Protein AF-0000000079495773 (afdb_homodimer)

Nearest PDB structures (foldseek):
  4ihr-assembly1_A  TM=9.251E-01  e=1.481E-13  Actinidia deliciosa
  4reh-assembly1_A  TM=9.319E-01  e=3.906E-13  Panax ginseng
  4rej-assembly1_A  TM=9.425E-01  e=8.201E-13  Panax ginseng
  5mxw-assembly1_A  TM=8.477E-01  e=7.167E-12  Lupinus luteus
  8qhh-assembly1_A  TM=7.453E-01  e=4.784E-09  Actinidia deliciosa

Secondary structure (DSSP, 8-state):
---EEEEEEEEEESS-HHHHHHHHHH-GGGHHHH-TTEEEEEEEE-S-TTSTT-EEEEEEEETTEEEEEEEEEEEEETTTTEEEEEEESHHHHHHEEEEEEEEEEEE-TTS-EEEEEEEEEEESSTTSPP-THHHHHHHHHHHHHHHHHHH-/---EEEEEEEEEESS-HHHHHHHHHH-GGGHHHH-TTEEEEEEEE-S-TTSTT-EEEEEEEETTEEEEEEEEEEEEETTTTEEEEEEESHHHHHHEEEEEEEEEEEE-TTS-EEEEEEEEEEESSTTSPP-THHHHHHHHHHHHHHHHHHH-

InterPro domains:
  IPR000916 Bet v I/Major latex protein [PF00407] (3-151)
  IPR000916 Bet v I/Major latex protein [SM01037] (2-152)
  IPR023393 START-like domain superfamily [G3DSA:3.30.530.20] (1-151)
  IPR024949 Bet v I type allergen [PR00634] (4-24)
  IPR024949 Bet v I type allergen [PR00634] (67-86)
  IPR024949 Bet v I type allergen [PR00634] (110-126)
  IPR024949 Bet v I type allergen [PR00634] (141-151)
  IPR052006 Major Latex-like [PTHR31338] (1-152)

Structure (mmCIF, N/CA/C/O backbone):
data_AF-0000000079495773-model_v1
#
loop_
_entity.id
_entity.type
_entity.pdbx_description
1 polymer 'MLP-like protein 43 isoform X3'
#
loop_
_atom_site.group_PDB
_atom_site.id
_atom_site.type_symbol
_atom_site.label_atom_id
_atom_site.label_alt_id
_atom_site.label_comp_id
_atom_site.label_asym_id
_atom_site.label_entity_id
_atom_site.label_seq_id
_atom_site.pdbx_PDB_ins_code
_atom_site.Cartn_x
_atom_site.Cartn_y
_atom_site.Cartn_z
_atom_site.occupancy
_atom_site.B_iso_or_equiv
_atom_site.auth_seq_id
_atom_site.auth_comp_id
_atom_site.auth_asym_id
_atom_site.auth_atom_id
_atom_site.pdbx_PDB_model_num
ATOM 1 N N . MET A 1 1 ? 18.141 11.562 0.368 1 67.5 1 MET A N 1
ATOM 2 C CA . MET A 1 1 ? 16.812 10.953 0.509 1 67.5 1 MET A CA 1
ATOM 3 C C . MET A 1 1 ? 16.922 9.43 0.492 1 67.5 1 MET A C 1
ATOM 5 O O . MET A 1 1 ? 17.828 8.875 -0.116 1 67.5 1 MET A O 1
ATOM 9 N N . VAL A 1 2 ? 16.172 8.773 1.412 1 81.69 2 VAL A N 1
ATOM 10 C CA . VAL A 1 2 ? 16.281 7.324 1.546 1 81.69 2 VAL A CA 1
ATOM 11 C C . VAL A 1 2 ? 15.648 6.645 0.337 1 81.69 2 VAL A C 1
ATOM 13 O O . VAL A 1 2 ? 14.617 7.098 -0.169 1 81.69 2 VAL A O 1
ATOM 16 N N . LEU A 1 3 ? 16.219 5.723 -0.198 1 91.69 3 LEU A N 1
ATOM 17 C CA . LEU A 1 3 ? 15.891 5.047 -1.447 1 91.69 3 LEU A CA 1
ATOM 18 C C . LEU A 1 3 ? 14.992 3.846 -1.191 1 91.69 3 LEU A C 1
ATOM 20 O O . LEU A 1 3 ? 14.422 3.279 -2.129 1 91.69 3 LEU A O 1
ATOM 24 N N . SER A 1 4 ? 14.773 3.545 0.001 1 94.25 4 SER A N 1
ATOM 25 C CA . SER A 1 4 ? 14.047 2.316 0.317 1 94.25 4 SER A CA 1
ATOM 26 C C . SER A 1 4 ? 12.625 2.615 0.77 1 94.25 4 SER A C 1
ATOM 28 O O . SER A 1 4 ? 12.336 3.715 1.248 1 94.25 4 SER A O 1
ATOM 30 N N . GLY A 1 5 ? 11.719 1.68 0.607 1 96.25 5 GLY A N 1
ATOM 31 C CA . GLY A 1 5 ? 10.336 1.788 1.03 1 96.25 5 GLY A CA 1
ATOM 32 C C . GLY A 1 5 ? 9.609 0.455 1.056 1 96.25 5 GLY A C 1
ATOM 33 O O . GLY A 1 5 ? 10.219 -0.59 0.81 1 96.25 5 GLY A O 1
ATOM 34 N N . LYS A 1 6 ? 8.422 0.508 1.517 1 98.25 6 LYS A N 1
ATOM 35 C CA . LYS A 1 6 ? 7.555 -0.664 1.627 1 98.25 6 LYS A CA 1
ATOM 36 C C . LYS A 1 6 ? 6.113 -0.319 1.269 1 98.25 6 LYS A C 1
ATOM 38 O O . LYS A 1 6 ? 5.594 0.715 1.693 1 98.25 6 LYS A O 1
ATOM 43 N N . LEU A 1 7 ? 5.484 -1.115 0.409 1 98.69 7 LEU A N 1
ATOM 44 C CA . LEU A 1 7 ? 4.082 -0.991 0.03 1 98.69 7 LEU A CA 1
ATOM 45 C C . LEU A 1 7 ? 3.318 -2.27 0.354 1 98.69 7 LEU A C 1
ATOM 47 O O . LEU A 1 7 ? 3.85 -3.371 0.203 1 98.69 7 LEU A O 1
ATOM 51 N N . SER A 1 8 ? 2.068 -2.129 0.74 1 98.69 8 SER A N 1
ATOM 52 C CA . SER A 1 8 ? 1.281 -3.33 1 1 98.69 8 SER A CA 1
ATOM 53 C C . SER A 1 8 ? -0.19 -3.111 0.663 1 98.69 8 SER A C 1
ATOM 55 O O . SER A 1 8 ? -0.682 -1.982 0.714 1 98.69 8 SER A O 1
ATOM 57 N N . VAL A 1 9 ? -0.82 -4.164 0.304 1 98.62 9 VAL A N 1
ATOM 58 C CA . VAL A 1 9 ? -2.262 -4.195 0.081 1 98.62 9 VAL A CA 1
ATOM 59 C C . VAL A 1 9 ? -2.863 -5.426 0.756 1 98.62 9 VAL A C 1
ATOM 61 O O . VAL A 1 9 ? -2.27 -6.508 0.731 1 98.62 9 VAL A O 1
ATOM 64 N N . GLU A 1 10 ? -3.873 -5.27 1.482 1 98.5 10 GLU A N 1
ATOM 65 C CA . GLU A 1 10 ? -4.668 -6.355 2.045 1 98.5 10 GLU A CA 1
ATOM 66 C C . GLU A 1 10 ? -6.039 -6.434 1.384 1 98.5 10 GLU A C 1
ATOM 68 O O . GLU A 1 10 ? -6.773 -5.441 1.339 1 98.5 10 GLU A O 1
ATOM 73 N N . VAL A 1 11 ? -6.34 -7.602 0.951 1 96.81 11 VAL A N 1
ATOM 74 C CA . VAL A 1 11 ? -7.598 -7.84 0.248 1 96.81 11 VAL A CA 1
ATOM 75 C C . VAL A 1 11 ? -8.414 -8.898 0.989 1 96.81 11 VAL A C 1
ATOM 77 O O . VAL A 1 11 ? -7.906 -9.977 1.289 1 96.81 11 VAL A O 1
ATOM 80 N N . THR A 1 12 ? -9.656 -8.57 1.316 1 95.56 12 THR A N 1
ATOM 81 C CA . THR A 1 12 ? -10.562 -9.562 1.876 1 95.56 12 THR A CA 1
ATOM 82 C C . THR A 1 12 ? -11.133 -10.461 0.777 1 95.56 12 THR A C 1
ATOM 84 O O . THR A 1 12 ? -11.578 -9.969 -0.26 1 95.56 12 THR A O 1
ATOM 87 N N . VAL A 1 13 ? -11.062 -11.766 1.001 1 96.31 13 VAL A N 1
ATOM 88 C CA . VAL A 1 13 ? -11.562 -12.727 0.02 1 96.31 13 VAL A CA 1
ATOM 89 C C . VAL A 1 13 ? -12.547 -13.688 0.687 1 96.31 13 VAL A C 1
ATOM 91 O O . VAL A 1 13 ? -12.555 -13.82 1.912 1 96.31 13 VAL A O 1
ATOM 94 N N . GLN A 1 14 ? -13.297 -14.359 -0.08 1 96.56 14 GLN A N 1
ATOM 95 C CA . GLN A 1 14 ? -14.328 -15.258 0.428 1 96.56 14 GLN A CA 1
ATOM 96 C C . GLN A 1 14 ? -13.805 -16.688 0.547 1 96.56 14 GLN A C 1
ATOM 98 O O . GLN A 1 14 ? -14.328 -17.484 1.328 1 96.56 14 GLN A O 1
ATOM 103 N N . THR A 1 15 ? -12.867 -17.031 -0.202 1 97.75 15 THR A N 1
ATOM 104 C CA . THR A 1 15 ? -12.25 -18.359 -0.144 1 97.75 15 THR A CA 1
ATOM 105 C C . THR A 1 15 ? -11.547 -18.562 1.194 1 97.75 15 THR A C 1
ATOM 107 O O . THR A 1 15 ? -10.852 -17.672 1.682 1 97.75 15 THR A O 1
ATOM 110 N N . PRO A 1 16 ? -11.75 -19.75 1.828 1 98.12 16 PRO A N 1
ATOM 111 C CA . PRO A 1 16 ? -11.031 -20.016 3.078 1 98.12 16 PRO A CA 1
ATOM 112 C C . PRO A 1 16 ? -9.516 -19.906 2.924 1 98.12 16 PRO A C 1
ATOM 114 O O . PRO A 1 16 ? -8.977 -20.25 1.874 1 98.12 16 PRO A O 1
ATOM 117 N N . ALA A 1 17 ? -8.852 -19.516 3.969 1 98.38 17 ALA A N 1
ATOM 118 C CA . ALA A 1 17 ? -7.434 -19.172 3.951 1 98.38 17 ALA A CA 1
ATOM 119 C C . ALA A 1 17 ? -6.594 -20.344 3.436 1 98.38 17 ALA A C 1
ATOM 121 O O . ALA A 1 17 ? -5.723 -20.156 2.584 1 98.38 17 ALA A O 1
ATOM 122 N N . ALA A 1 18 ? -6.855 -21.516 3.93 1 98 18 ALA A N 1
ATOM 123 C CA . ALA A 1 18 ? -6.055 -22.672 3.545 1 98 18 ALA A CA 1
ATOM 124 C C . ALA A 1 18 ? -6.164 -22.938 2.047 1 98 18 ALA A C 1
ATOM 126 O O . ALA A 1 18 ? -5.16 -23.203 1.382 1 98 18 ALA A O 1
ATOM 127 N N . LYS A 1 19 ? -7.355 -22.906 1.558 1 98 19 LYS A N 1
ATOM 128 C CA . LYS A 1 19 ? -7.598 -23.141 0.136 1 98 19 LYS A CA 1
ATOM 129 C C . LYS A 1 19 ? -6.949 -22.047 -0.714 1 98 19 LYS A C 1
ATOM 131 O O . LYS A 1 19 ? -6.332 -22.344 -1.742 1 98 19 LYS A O 1
ATOM 136 N N . TYR A 1 20 ? -7.09 -20.781 -0.347 1 98.5 20 TYR A N 1
ATOM 137 C CA . TYR A 1 20 ? -6.508 -19.656 -1.065 1 98.5 20 TYR A CA 1
ATOM 138 C C . TYR A 1 20 ? -4.988 -19.766 -1.114 1 98.5 20 TYR A C 1
ATOM 140 O O . TYR A 1 20 ? -4.379 -19.562 -2.166 1 98.5 20 TYR A O 1
ATOM 148 N N . PHE A 1 21 ? -4.398 -20.109 0.027 1 98.69 21 PHE A N 1
ATOM 149 C CA . PHE A 1 21 ? -2.947 -20.25 0.12 1 98.69 21 PHE A CA 1
ATOM 150 C C . PHE A 1 21 ? -2.453 -21.406 -0.721 1 98.69 21 PHE A C 1
ATOM 152 O O . PHE A 1 21 ? -1.397 -21.328 -1.352 1 98.69 21 PHE A O 1
ATOM 159 N N . ASN A 1 22 ? -3.203 -22.438 -0.765 1 98 22 ASN A N 1
ATOM 160 C CA . ASN A 1 22 ? -2.791 -23.688 -1.381 1 98 22 ASN A CA 1
ATOM 161 C C . ASN A 1 22 ? -2.512 -23.516 -2.871 1 98 22 ASN A C 1
ATOM 163 O O . ASN A 1 22 ? -1.607 -24.156 -3.416 1 98 22 ASN A O 1
ATOM 167 N N . ILE A 1 23 ? -3.203 -22.719 -3.547 1 97.81 23 ILE A N 1
ATOM 168 C CA . ILE A 1 23 ? -2.994 -22.562 -4.984 1 97.81 23 ILE A CA 1
ATOM 169 C C . ILE A 1 23 ? -1.6 -22 -5.246 1 97.81 23 ILE A C 1
ATOM 171 O O . ILE A 1 23 ? -0.967 -22.344 -6.25 1 97.81 23 ILE A O 1
ATOM 175 N N . PHE A 1 24 ? -1.059 -21.219 -4.383 1 97.56 24 PHE A N 1
ATOM 176 C CA . PHE A 1 24 ? 0.24 -20.578 -4.57 1 97.56 24 PHE A CA 1
ATOM 177 C C . PHE A 1 24 ? 1.37 -21.578 -4.328 1 97.56 24 PHE A C 1
ATOM 179 O O . PHE A 1 24 ? 2.467 -21.422 -4.871 1 97.56 24 PHE A O 1
ATOM 186 N N . ILE A 1 25 ? 1.09 -22.562 -3.605 1 96.75 25 ILE A N 1
ATOM 187 C CA . ILE A 1 25 ? 2.182 -23.469 -3.281 1 96.75 25 ILE A CA 1
ATOM 188 C C . ILE A 1 25 ? 2.053 -24.75 -4.109 1 96.75 25 ILE A C 1
ATOM 190 O O . ILE A 1 25 ? 2.955 -25.594 -4.113 1 96.75 25 ILE A O 1
ATOM 194 N N . THR A 1 26 ? 0.969 -24.938 -4.812 1 96.56 26 THR A N 1
ATOM 195 C CA . THR A 1 26 ? 0.797 -26.188 -5.543 1 96.56 26 THR A CA 1
ATOM 196 C C . THR A 1 26 ? 0.501 -25.922 -7.016 1 96.56 26 THR A C 1
ATOM 198 O O . THR A 1 26 ? 0.788 -26.766 -7.871 1 96.56 26 THR A O 1
ATOM 201 N N . GLN A 1 27 ? -0.131 -24.812 -7.312 1 96.62 27 GLN A N 1
ATOM 202 C CA . GLN A 1 27 ? -0.585 -24.531 -8.672 1 96.62 27 GLN A CA 1
ATOM 203 C C . GLN A 1 27 ? -0.251 -23.109 -9.094 1 96.62 27 GLN A C 1
ATOM 205 O O . GLN A 1 27 ? -1.033 -22.469 -9.789 1 96.62 27 GLN A O 1
ATOM 210 N N . PHE A 1 28 ? 0.855 -22.594 -8.633 1 96.12 28 PHE A N 1
ATOM 211 C CA . PHE A 1 28 ? 1.259 -21.219 -8.914 1 96.12 28 PHE A CA 1
ATOM 212 C C . PHE A 1 28 ? 1.342 -20.969 -10.414 1 96.12 28 PHE A C 1
ATOM 214 O O . PHE A 1 28 ? 1.037 -19.875 -10.883 1 96.12 28 PHE A O 1
ATOM 221 N N . HIS A 1 29 ? 1.648 -22 -11.234 1 95.5 29 HIS A N 1
ATOM 222 C CA . HIS A 1 29 ? 1.792 -21.906 -12.688 1 95.5 29 HIS A CA 1
ATOM 223 C C . HIS A 1 29 ? 0.453 -21.625 -13.359 1 95.5 29 HIS A C 1
ATOM 225 O O . HIS A 1 29 ? 0.411 -21.172 -14.5 1 95.5 29 HIS A O 1
ATOM 231 N N . LYS A 1 30 ? -0.627 -21.844 -12.688 1 96.56 30 LYS A N 1
ATOM 232 C CA . LYS A 1 30 ? -1.955 -21.625 -13.258 1 96.56 30 LYS A CA 1
ATOM 233 C C . LYS A 1 30 ? -2.348 -20.156 -13.211 1 96.56 30 LYS A C 1
ATOM 235 O O . LYS A 1 30 ? -3.312 -19.75 -13.859 1 96.56 30 LYS A O 1
ATOM 240 N N . LEU A 1 31 ? -1.6 -19.328 -12.484 1 97.56 31 LEU A N 1
ATOM 241 C CA . LEU A 1 31 ? -1.995 -17.938 -12.273 1 97.56 31 LEU A CA 1
ATOM 242 C C . LEU A 1 31 ? -2.021 -17.172 -13.594 1 97.56 31 LEU A C 1
ATOM 244 O O . LEU A 1 31 ? -2.816 -16.25 -13.766 1 97.56 31 LEU A O 1
ATOM 248 N N . GLN A 1 32 ? -1.178 -17.562 -14.555 1 97.5 32 GLN A N 1
ATOM 249 C CA . GLN A 1 32 ? -1.15 -16.891 -15.852 1 97.5 32 GLN A CA 1
ATOM 250 C C . GLN A 1 32 ? -2.457 -17.109 -16.609 1 97.5 32 GLN A C 1
ATOM 252 O O . GLN A 1 32 ? -2.809 -16.312 -17.484 1 97.5 32 GLN A O 1
ATOM 257 N N . ASN A 1 33 ? -3.262 -18.188 -16.234 1 97.69 33 ASN A N 1
ATOM 258 C CA . ASN A 1 33 ? -4.555 -18.453 -16.859 1 97.69 33 ASN A CA 1
ATOM 259 C C . ASN A 1 33 ? -5.703 -17.891 -16.031 1 97.69 33 ASN A C 1
ATOM 261 O O . ASN A 1 33 ? -6.836 -17.797 -16.516 1 97.69 33 ASN A O 1
ATOM 265 N N . ILE A 1 34 ? -5.418 -17.562 -14.844 1 98.12 34 ILE A N 1
ATOM 266 C CA . ILE A 1 34 ? -6.438 -17.109 -13.906 1 98.12 34 ILE A CA 1
ATOM 267 C C . ILE A 1 34 ? -6.465 -15.578 -13.883 1 98.12 34 ILE A C 1
ATOM 269 O O . ILE A 1 34 ? -7.539 -14.977 -13.891 1 98.12 34 ILE A O 1
ATOM 273 N N . CYS A 1 35 ? -5.277 -14.953 -13.883 1 98.06 35 CYS A N 1
ATOM 274 C CA . CYS A 1 35 ? -5.152 -13.508 -13.75 1 98.06 35 CYS A CA 1
ATOM 275 C C . CYS A 1 35 ? -4.949 -12.852 -15.109 1 98.06 35 CYS A C 1
ATOM 277 O O . CYS A 1 35 ? -3.986 -13.156 -15.812 1 98.06 35 CYS A O 1
ATOM 279 N N . GLU A 1 36 ? -5.734 -11.922 -15.352 1 97.19 36 GLU A N 1
ATOM 280 C CA . GLU A 1 36 ? -5.719 -11.258 -16.656 1 97.19 36 GLU A CA 1
ATOM 281 C C . GLU A 1 36 ? -4.422 -10.484 -16.859 1 97.19 36 GLU A C 1
ATOM 283 O O . GLU A 1 36 ? -3.955 -10.336 -18 1 97.19 36 GLU A O 1
ATOM 288 N N . ARG A 1 37 ? -3.783 -9.992 -15.867 1 97.75 37 ARG A N 1
ATOM 289 C CA . ARG A 1 37 ? -2.623 -9.109 -15.961 1 97.75 37 ARG A CA 1
ATOM 290 C C . ARG A 1 37 ? -1.328 -9.906 -16.016 1 97.75 37 ARG A C 1
ATOM 292 O O . ARG A 1 37 ? -0.24 -9.336 -16.109 1 97.75 37 ARG A O 1
ATOM 299 N N . ILE A 1 38 ? -1.46 -11.211 -15.938 1 98.56 38 ILE A N 1
ATOM 300 C CA . ILE A 1 38 ? -0.311 -12.078 -16.172 1 98.56 38 ILE A CA 1
ATOM 301 C C . ILE A 1 38 ? -0.345 -12.609 -17.594 1 98.56 38 ILE A C 1
ATOM 303 O O . ILE A 1 38 ? -1.206 -13.422 -17.953 1 98.56 38 ILE A O 1
ATOM 307 N N . LEU A 1 39 ? 0.616 -12.172 -18.375 1 98.31 39 LEU A N 1
ATOM 308 C CA . LEU A 1 39 ? 0.639 -12.531 -19.781 1 98.31 39 LEU A CA 1
ATOM 309 C C . LEU A 1 39 ? 1.311 -13.883 -19.984 1 98.31 39 LEU A C 1
ATOM 311 O O . LEU A 1 39 ? 0.876 -14.68 -20.828 1 98.31 39 LEU A O 1
ATOM 315 N N . GLU A 1 40 ? 2.387 -14.023 -19.234 1 97.88 40 GLU A N 1
ATOM 316 C CA . GLU A 1 40 ? 3.162 -15.242 -19.422 1 97.88 40 GLU A CA 1
ATOM 317 C C . GLU A 1 40 ? 3.957 -15.594 -18.156 1 97.88 40 GLU A C 1
ATOM 319 O O . GLU A 1 40 ? 4.523 -14.711 -17.516 1 97.88 40 GLU A O 1
ATOM 324 N N . GLY A 1 41 ? 3.982 -16.859 -17.859 1 97.5 41 GLY A N 1
ATOM 325 C CA . GLY A 1 41 ? 4.855 -17.438 -16.844 1 97.5 41 GLY A CA 1
ATOM 326 C C . GLY A 1 41 ? 5.48 -18.75 -17.281 1 97.5 41 GLY A C 1
ATOM 327 O O . GLY A 1 41 ? 4.785 -19.656 -17.75 1 97.5 41 GLY A O 1
ATOM 328 N N . ASN A 1 42 ? 6.82 -18.797 -17.141 1 97.12 42 ASN A N 1
ATOM 329 C CA . ASN A 1 42 ? 7.508 -20.031 -17.516 1 97.12 42 ASN A CA 1
ATOM 330 C C . ASN A 1 42 ? 8.711 -20.297 -16.609 1 97.12 42 ASN A C 1
ATOM 332 O O . ASN A 1 42 ? 9.305 -19.375 -16.078 1 97.12 42 ASN A O 1
ATOM 336 N N . MET A 1 43 ? 9.07 -21.594 -16.562 1 96.94 43 MET A N 1
ATOM 337 C CA . MET A 1 43 ? 10.258 -21.984 -15.812 1 96.94 43 MET A CA 1
ATOM 338 C C . MET A 1 43 ? 11.523 -21.516 -16.531 1 96.94 43 MET A C 1
ATOM 340 O O . MET A 1 43 ? 11.68 -21.75 -17.734 1 96.94 43 MET A O 1
ATOM 344 N N . HIS A 1 44 ? 12.32 -20.812 -15.836 1 97.06 44 HIS A N 1
ATOM 345 C CA . HIS A 1 44 ? 13.633 -20.422 -16.359 1 97.06 44 HIS A CA 1
ATOM 346 C C . HIS A 1 44 ? 14.703 -21.422 -15.93 1 97.06 44 HIS A C 1
ATOM 348 O O . HIS A 1 44 ? 15.516 -21.859 -16.75 1 97.06 44 HIS A O 1
ATOM 354 N N . GLU A 1 45 ? 14.719 -21.766 -14.672 1 96.56 45 GLU A N 1
ATOM 355 C CA . GLU A 1 45 ? 15.625 -22.75 -14.094 1 96.56 45 GLU A CA 1
ATOM 356 C C . GLU A 1 45 ? 14.898 -23.656 -13.086 1 96.56 45 GLU A C 1
ATOM 358 O O . GLU A 1 45 ? 14.117 -23.156 -12.266 1 96.56 45 GLU A O 1
ATOM 363 N N . GLY A 1 46 ? 15.188 -24.938 -13.156 1 93.81 46 GLY A N 1
ATOM 364 C CA . GLY A 1 46 ? 14.523 -25.891 -12.273 1 93.81 46 GLY A CA 1
ATOM 365 C C . GLY A 1 46 ? 13.344 -26.578 -12.914 1 93.81 46 GLY A C 1
ATOM 366 O O . GLY A 1 46 ? 13.016 -26.312 -14.07 1 93.81 46 GLY A O 1
ATOM 367 N N . ASP A 1 47 ? 12.766 -27.562 -12.133 1 90.25 47 ASP A N 1
ATOM 368 C CA . ASP A 1 47 ? 11.703 -28.375 -12.727 1 90.25 47 ASP A CA 1
ATOM 369 C C . ASP A 1 47 ? 10.438 -28.328 -11.867 1 90.25 47 ASP A C 1
ATOM 371 O O . ASP A 1 47 ? 9.445 -28.984 -12.188 1 90.25 47 ASP A O 1
ATOM 375 N N . ASN A 1 48 ? 10.609 -27.578 -10.805 1 94.06 48 ASN A N 1
ATOM 376 C CA . ASN A 1 48 ? 9.477 -27.484 -9.891 1 94.06 48 ASN A CA 1
ATOM 377 C C . ASN A 1 48 ? 9.172 -26.031 -9.516 1 94.06 48 ASN A C 1
ATOM 379 O O . ASN A 1 48 ? 10.031 -25.344 -8.977 1 94.06 48 ASN A O 1
ATOM 383 N N . TRP A 1 49 ? 7.914 -25.609 -9.695 1 94.38 49 TRP A N 1
ATOM 384 C CA . TRP A 1 49 ? 7.496 -24.234 -9.516 1 94.38 49 TRP A CA 1
ATOM 385 C C . TRP A 1 49 ? 7.492 -23.844 -8.039 1 94.38 49 TRP A C 1
ATOM 387 O O . TRP A 1 49 ? 7.488 -22.656 -7.699 1 94.38 49 TRP A O 1
ATOM 397 N N . HIS A 1 50 ? 7.426 -24.812 -7.164 1 94.94 50 HIS A N 1
ATOM 398 C CA . HIS A 1 50 ? 6.992 -24.5 -5.805 1 94.94 50 HIS A CA 1
ATOM 399 C C . HIS A 1 50 ? 8.102 -24.781 -4.797 1 94.94 50 HIS A C 1
ATOM 401 O O . HIS A 1 50 ? 7.828 -25.047 -3.621 1 94.94 50 HIS A O 1
ATOM 407 N N . VAL A 1 51 ? 9.312 -24.781 -5.32 1 91.56 51 VAL A N 1
ATOM 408 C CA . VAL A 1 51 ? 10.453 -25.016 -4.445 1 91.56 51 VAL A CA 1
ATOM 409 C C . VAL A 1 51 ? 11.438 -23.859 -4.547 1 91.56 51 VAL A C 1
ATOM 411 O O . VAL A 1 51 ? 11.469 -23.141 -5.559 1 91.56 51 VAL A O 1
ATOM 414 N N . PRO A 1 52 ? 12.195 -23.828 -3.373 1 89.56 52 PRO A N 1
ATOM 415 C CA . PRO A 1 52 ? 13.273 -22.844 -3.457 1 89.56 52 PRO A CA 1
ATOM 416 C C . PRO A 1 52 ? 14.305 -23.172 -4.535 1 89.56 52 PRO A C 1
ATOM 418 O O . PRO A 1 52 ? 14.422 -24.344 -4.941 1 89.56 52 PRO A O 1
ATOM 421 N N . HIS A 1 53 ? 14.992 -22.266 -5.219 1 86.19 53 HIS A N 1
ATOM 422 C CA . HIS A 1 53 ? 16.094 -22.375 -6.164 1 86.19 53 HIS A CA 1
ATOM 423 C C . HIS A 1 53 ? 15.609 -22.266 -7.602 1 86.19 53 HIS A C 1
ATOM 425 O O . HIS A 1 53 ? 16.391 -21.984 -8.516 1 86.19 53 HIS A O 1
ATOM 431 N N . SER A 1 54 ? 14.234 -22.812 -7.762 1 94.81 54 SER A N 1
ATOM 432 C CA . SER A 1 54 ? 13.703 -22.641 -9.109 1 94.81 54 SER A CA 1
ATOM 433 C C . SER A 1 54 ? 13.492 -21.172 -9.43 1 94.81 54 SER A C 1
ATOM 435 O O . SER A 1 54 ? 13.094 -20.391 -8.562 1 94.81 54 SER A O 1
ATOM 437 N N . VAL A 1 55 ? 13.766 -20.844 -10.664 1 98.06 55 VAL A N 1
ATOM 438 C CA . VAL A 1 55 ? 13.594 -19.469 -11.148 1 98.06 55 VAL A CA 1
ATOM 439 C C . VAL A 1 55 ? 12.523 -19.453 -12.234 1 98.06 55 VAL A C 1
ATOM 441 O O . VAL A 1 55 ? 12.555 -20.25 -13.164 1 98.06 55 VAL A O 1
ATOM 444 N N . LYS A 1 56 ? 11.578 -18.578 -12.117 1 98.44 56 LYS A N 1
ATOM 445 C CA . LYS A 1 56 ? 10.523 -18.406 -13.117 1 98.44 56 LYS A CA 1
ATOM 446 C C . LYS A 1 56 ? 10.656 -17.062 -13.828 1 98.44 56 LYS A C 1
ATOM 448 O O . LYS A 1 56 ? 11.039 -16.062 -13.211 1 98.44 56 LYS A O 1
ATOM 453 N N . ASN A 1 57 ? 10.32 -17.062 -15.148 1 98.44 57 ASN A N 1
ATOM 454 C CA . ASN A 1 57 ? 10.148 -15.844 -15.922 1 98.44 57 ASN A CA 1
ATOM 455 C C . ASN A 1 57 ? 8.688 -15.422 -15.984 1 98.44 57 ASN A C 1
ATOM 457 O O . ASN A 1 57 ? 7.801 -16.25 -16.219 1 98.44 57 ASN A O 1
ATOM 461 N N . TRP A 1 58 ? 8.469 -14.141 -15.773 1 98.5 58 TRP A N 1
ATOM 462 C CA . TRP A 1 58 ? 7.105 -13.617 -15.836 1 98.5 58 TRP A CA 1
ATOM 463 C C . TRP A 1 58 ? 7.031 -12.422 -16.781 1 98.5 58 TRP A C 1
ATOM 465 O O . TRP A 1 58 ? 7.957 -11.609 -16.828 1 98.5 58 TRP A O 1
ATOM 475 N N . THR A 1 59 ? 5.992 -12.312 -17.531 1 98.75 59 THR A N 1
ATOM 476 C CA . THR A 1 59 ? 5.559 -11.094 -18.203 1 98.75 59 THR A CA 1
ATOM 477 C C . THR A 1 59 ? 4.223 -10.617 -17.641 1 98.75 59 THR A C 1
ATOM 479 O O . THR A 1 59 ? 3.219 -11.328 -17.719 1 98.75 59 THR A O 1
ATOM 482 N N . LEU A 1 60 ? 4.211 -9.477 -17.062 1 98.56 60 LEU A N 1
ATOM 483 C CA . LEU A 1 60 ? 3.059 -8.93 -16.359 1 98.56 60 LEU A CA 1
ATOM 484 C C . LEU A 1 60 ? 2.629 -7.598 -16.953 1 98.56 60 LEU A C 1
ATOM 486 O O . LEU A 1 60 ? 3.436 -6.902 -17.578 1 98.56 60 LEU A O 1
ATOM 490 N N . ILE A 1 61 ? 1.399 -7.215 -16.797 1 98.5 61 ILE A N 1
ATOM 491 C CA . ILE A 1 61 ? 0.941 -5.855 -17.078 1 98.5 61 ILE A CA 1
ATOM 492 C C . ILE A 1 61 ? 0.883 -5.059 -15.773 1 98.5 61 ILE A C 1
ATOM 494 O O . ILE A 1 61 ? 0.084 -5.363 -14.891 1 98.5 61 ILE A O 1
ATOM 498 N N . VAL A 1 62 ? 1.701 -4.066 -15.641 1 97.06 62 VAL A N 1
ATOM 499 C CA . VAL A 1 62 ? 1.727 -3.141 -14.516 1 97.06 62 VAL A CA 1
ATOM 500 C C . VAL A 1 62 ? 1.634 -1.704 -15.023 1 97.06 62 VAL A C 1
ATOM 502 O O . VAL A 1 62 ? 2.363 -1.313 -15.938 1 97.06 62 VAL A O 1
ATOM 505 N N . ASP A 1 63 ? 0.745 -0.947 -14.484 1 93.75 63 ASP A N 1
ATOM 506 C CA . ASP A 1 63 ? 0.495 0.413 -14.953 1 93.75 63 ASP A CA 1
ATOM 507 C C . ASP A 1 63 ? 0.194 0.434 -16.453 1 93.75 63 ASP A C 1
ATOM 509 O O . ASP A 1 63 ? 0.691 1.297 -17.172 1 93.75 63 ASP A O 1
ATOM 513 N N . GLY A 1 64 ? -0.448 -0.573 -16.859 1 95 64 GLY A N 1
ATOM 514 C CA . GLY A 1 64 ? -0.934 -0.631 -18.234 1 95 64 GLY A CA 1
ATOM 515 C C . GLY A 1 64 ? 0.14 -1.022 -19.234 1 95 64 GLY A C 1
ATOM 516 O O . GLY A 1 64 ? -0.102 -1.032 -20.438 1 95 64 GLY A O 1
ATOM 517 N N . LYS A 1 65 ? 1.316 -1.414 -18.797 1 96.75 65 LYS A N 1
ATOM 518 C CA . LYS A 1 65 ? 2.416 -1.767 -19.688 1 96.75 65 LYS A CA 1
ATOM 519 C C . LYS A 1 65 ? 2.986 -3.139 -19.344 1 96.75 65 LYS A C 1
ATOM 521 O O . LYS A 1 65 ? 3.072 -3.504 -18.172 1 96.75 65 LYS A O 1
ATOM 526 N N . PRO A 1 66 ? 3.439 -3.861 -20.344 1 98.25 66 PRO A N 1
ATOM 527 C CA . PRO A 1 66 ? 4.113 -5.133 -20.078 1 98.25 66 PRO A CA 1
ATOM 528 C C . PRO A 1 66 ? 5.48 -4.949 -19.422 1 98.25 66 PRO A C 1
ATOM 530 O O . PRO A 1 66 ? 6.246 -4.07 -19.828 1 98.25 66 PRO A O 1
ATOM 533 N N . ILE A 1 67 ? 5.777 -5.719 -18.438 1 98.31 67 ILE A N 1
ATOM 534 C CA . ILE A 1 67 ? 7.109 -5.766 -17.844 1 98.31 67 ILE A CA 1
ATOM 535 C C . ILE A 1 67 ? 7.574 -7.215 -17.719 1 98.31 67 ILE A C 1
ATOM 537 O O . ILE A 1 67 ? 6.754 -8.133 -17.641 1 98.31 67 ILE A O 1
ATOM 541 N N . LYS A 1 68 ? 8.828 -7.391 -17.75 1 98.5 68 LYS A N 1
ATOM 542 C CA . LYS A 1 68 ? 9.43 -8.711 -17.594 1 98.5 68 LYS A CA 1
ATOM 543 C C . LYS A 1 68 ? 10.305 -8.781 -16.344 1 98.5 68 LYS A C 1
ATOM 545 O O . LYS A 1 68 ? 11.016 -7.832 -16.031 1 98.5 68 LYS A O 1
ATOM 550 N N . LEU A 1 69 ? 10.234 -9.977 -15.695 1 98.56 69 LEU A N 1
ATOM 551 C CA . LEU A 1 69 ? 11.039 -10.164 -14.492 1 98.56 69 LEU A CA 1
ATOM 552 C C . LEU A 1 69 ? 11.266 -11.648 -14.219 1 98.56 69 LEU A C 1
ATOM 554 O O . LEU A 1 69 ? 10.617 -12.5 -14.828 1 98.56 69 LEU A O 1
ATOM 558 N N . LYS A 1 70 ? 12.25 -11.891 -13.359 1 98.38 70 LYS A N 1
ATOM 559 C CA . LYS A 1 70 ? 12.469 -13.227 -12.812 1 98.38 70 LYS A CA 1
ATOM 560 C C . LYS A 1 70 ? 12.094 -13.281 -11.336 1 98.38 70 LYS A C 1
ATOM 562 O O . LYS A 1 70 ? 12.227 -12.281 -10.617 1 98.38 70 LYS A O 1
ATOM 567 N N . GLU A 1 71 ? 11.617 -14.43 -10.984 1 98.06 71 GLU A N 1
ATOM 568 C CA . GLU A 1 71 ? 11.172 -14.625 -9.609 1 98.06 71 GLU A CA 1
ATOM 569 C C . GLU A 1 71 ? 11.695 -15.945 -9.047 1 98.06 71 GLU A C 1
ATOM 571 O O . GLU A 1 71 ? 11.719 -16.953 -9.742 1 98.06 71 GLU A O 1
ATOM 576 N N . LYS A 1 72 ? 12.18 -15.906 -7.832 1 97.56 72 LYS A N 1
ATOM 577 C CA . LYS A 1 72 ? 12.523 -17.141 -7.121 1 97.56 72 LYS A CA 1
ATOM 578 C C . LYS A 1 72 ? 11.969 -17.125 -5.699 1 97.56 72 LYS A C 1
ATOM 580 O O . LYS A 1 72 ? 11.883 -16.062 -5.074 1 97.56 72 LYS A O 1
ATOM 585 N N . ILE A 1 73 ? 11.711 -18.297 -5.141 1 97.69 73 ILE A N 1
ATOM 586 C CA . ILE A 1 73 ? 11.219 -18.438 -3.773 1 97.69 73 ILE A CA 1
ATOM 587 C C . ILE A 1 73 ? 12.391 -18.391 -2.795 1 97.69 73 ILE A C 1
ATOM 589 O O . ILE A 1 73 ? 13.383 -19.109 -2.971 1 97.69 73 ILE A O 1
ATOM 593 N N . GLU A 1 74 ? 12.25 -17.609 -1.817 1 97.06 74 GLU A N 1
ATOM 594 C CA . GLU A 1 74 ? 13.258 -17.547 -0.759 1 97.06 74 GLU A CA 1
ATOM 595 C C . GLU A 1 74 ? 12.828 -18.375 0.452 1 97.06 74 GLU A C 1
ATOM 597 O O . GLU A 1 74 ? 13.656 -19.016 1.103 1 97.06 74 GLU A O 1
ATOM 602 N N . ALA A 1 75 ? 11.586 -18.328 0.804 1 96.5 75 ALA A N 1
ATOM 603 C CA . ALA A 1 75 ? 11.102 -19.062 1.977 1 96.5 75 ALA A CA 1
ATOM 604 C C . ALA A 1 75 ? 9.617 -19.359 1.861 1 96.5 75 ALA A C 1
ATOM 606 O O . ALA A 1 75 ? 8.852 -18.562 1.325 1 96.5 75 ALA A O 1
ATOM 607 N N . ILE A 1 76 ? 9.242 -20.516 2.363 1 96.25 76 ILE A N 1
ATOM 608 C CA . ILE A 1 76 ? 7.84 -20.906 2.512 1 96.25 76 ILE A CA 1
ATOM 609 C C . ILE A 1 76 ? 7.562 -21.281 3.967 1 96.25 76 ILE A C 1
ATOM 611 O O . ILE A 1 76 ? 8.289 -22.094 4.555 1 96.25 76 ILE A O 1
ATOM 615 N N . ASP A 1 77 ? 6.617 -20.688 4.547 1 97.56 77 ASP A N 1
ATOM 616 C CA . ASP A 1 77 ? 6.133 -21.031 5.883 1 97.56 77 ASP A CA 1
ATOM 617 C C . ASP A 1 77 ? 4.688 -21.516 5.836 1 97.56 77 ASP A C 1
ATOM 619 O O . ASP A 1 77 ? 3.75 -20.719 5.914 1 97.56 77 ASP A O 1
ATOM 623 N N . LYS A 1 78 ? 4.48 -22.797 5.703 1 96.19 78 LYS A N 1
ATOM 624 C CA . LYS A 1 78 ? 3.15 -23.375 5.543 1 96.19 78 LYS A CA 1
ATOM 625 C C . LYS A 1 78 ? 2.303 -23.156 6.793 1 96.19 78 LYS A C 1
ATOM 627 O O . LYS A 1 78 ? 1.094 -22.938 6.699 1 96.19 78 LYS A O 1
ATOM 632 N N . GLU A 1 79 ? 2.908 -23.219 7.914 1 96.94 79 GLU A N 1
ATOM 633 C CA . GLU A 1 79 ? 2.189 -23.031 9.172 1 96.94 79 GLU A CA 1
ATOM 634 C C . GLU A 1 79 ? 1.552 -21.656 9.258 1 96.94 79 GLU A C 1
ATOM 636 O O . GLU A 1 79 ? 0.391 -21.516 9.648 1 96.94 79 GLU A O 1
ATOM 641 N N . ASN A 1 80 ? 2.279 -20.656 8.867 1 97.69 80 ASN A N 1
ATOM 642 C CA . ASN A 1 80 ? 1.789 -19.281 8.938 1 97.69 80 ASN A CA 1
ATOM 643 C C . ASN A 1 80 ? 1.24 -18.812 7.59 1 97.69 80 ASN A C 1
ATOM 645 O O . ASN A 1 80 ? 0.915 -17.641 7.422 1 97.69 80 ASN A O 1
ATOM 649 N N . LYS A 1 81 ? 1.165 -19.688 6.602 1 98.44 81 LYS A N 1
ATOM 650 C CA . LYS A 1 81 ? 0.636 -19.438 5.262 1 98.44 81 LYS A CA 1
ATOM 651 C C . LYS A 1 81 ? 1.284 -18.219 4.629 1 98.44 81 LYS A C 1
ATOM 653 O O . LYS A 1 81 ? 0.588 -17.297 4.176 1 98.44 81 LYS A O 1
ATOM 658 N N . SER A 1 82 ? 2.578 -18.25 4.551 1 98.5 82 SER A N 1
ATOM 659 C CA . SER A 1 82 ? 3.311 -17.125 3.975 1 98.5 82 SER A CA 1
ATOM 660 C C . SER A 1 82 ? 4.406 -17.609 3.027 1 98.5 82 SER A C 1
ATOM 662 O O . SER A 1 82 ? 4.922 -18.719 3.178 1 98.5 82 SER A O 1
ATOM 664 N N . ILE A 1 83 ? 4.691 -16.828 2.037 1 98.19 83 ILE A N 1
ATOM 665 C CA . ILE A 1 83 ? 5.754 -17.078 1.069 1 98.19 83 ILE A CA 1
ATOM 666 C C . ILE A 1 83 ? 6.559 -15.805 0.844 1 98.19 83 ILE A C 1
ATOM 668 O O . ILE A 1 83 ? 5.984 -14.719 0.742 1 98.19 83 ILE A O 1
ATOM 672 N N . THR A 1 84 ? 7.855 -15.867 0.807 1 98.25 84 THR A N 1
ATOM 673 C CA . THR A 1 84 ? 8.742 -14.773 0.424 1 98.25 84 THR A CA 1
ATOM 674 C C . THR A 1 84 ? 9.367 -15.031 -0.943 1 98.25 84 THR A C 1
ATOM 676 O O . THR A 1 84 ? 9.938 -16.094 -1.176 1 98.25 84 THR A O 1
ATOM 679 N N . TYR A 1 85 ? 9.219 -14.062 -1.833 1 98.19 85 TYR A N 1
ATOM 680 C CA . TYR A 1 85 ? 9.812 -14.125 -3.162 1 98.19 85 TYR A CA 1
ATOM 681 C C . TYR A 1 85 ? 10.883 -13.047 -3.33 1 98.19 85 TYR A C 1
ATOM 683 O O . TYR A 1 85 ? 10.766 -11.953 -2.777 1 98.19 85 TYR A O 1
ATOM 691 N N . ASN A 1 86 ? 11.852 -13.422 -4.09 1 98.25 86 ASN A N 1
ATOM 692 C CA . ASN A 1 86 ? 12.812 -12.453 -4.613 1 98.25 86 ASN A CA 1
ATOM 693 C C . ASN A 1 86 ? 12.602 -12.203 -6.102 1 98.25 86 ASN A C 1
ATOM 695 O O . ASN A 1 86 ? 12.562 -13.148 -6.895 1 98.25 86 ASN A O 1
ATOM 699 N N . LEU A 1 87 ? 12.375 -10.953 -6.449 1 98.25 87 LEU A N 1
ATOM 700 C CA . LEU A 1 87 ? 12.227 -10.57 -7.848 1 98.25 87 LEU A CA 1
ATOM 701 C C . LEU A 1 87 ? 13.477 -9.836 -8.344 1 98.25 87 LEU A C 1
ATOM 703 O O . LEU A 1 87 ? 14.031 -9 -7.629 1 98.25 87 LEU A O 1
ATOM 707 N N . PHE A 1 88 ? 13.844 -10.211 -9.562 1 98.06 88 PHE A N 1
ATOM 708 C CA . PHE A 1 88 ? 15.094 -9.656 -10.07 1 98.06 88 PHE A CA 1
ATOM 709 C C . PHE A 1 88 ? 15.141 -9.727 -11.586 1 98.06 88 PHE A C 1
ATOM 711 O O . PHE A 1 88 ? 14.18 -10.156 -12.227 1 98.06 88 PHE A O 1
ATOM 718 N N . ASP A 1 89 ? 16.109 -9.148 -12.18 1 97.75 89 ASP A N 1
ATOM 719 C CA . ASP A 1 89 ? 16.375 -9.148 -13.617 1 97.75 89 ASP A CA 1
ATOM 720 C C . ASP A 1 89 ? 15.258 -8.43 -14.375 1 97.75 89 ASP A C 1
ATOM 722 O O . ASP A 1 89 ? 14.273 -7.992 -13.773 1 97.75 89 ASP A O 1
ATOM 726 N N . GLY A 1 90 ? 15.461 -8.148 -15.641 1 97.44 90 GLY A N 1
ATOM 727 C CA . GLY A 1 90 ? 14.484 -7.48 -16.5 1 97.44 90 GLY A CA 1
ATOM 728 C C . GLY A 1 90 ? 14.203 -6.051 -16.062 1 97.44 90 GLY A C 1
ATOM 729 O O . GLY A 1 90 ? 15.133 -5.281 -15.82 1 97.44 90 GLY A O 1
ATOM 730 N N . ASP A 1 91 ? 12.93 -5.758 -15.992 1 97.5 91 ASP A N 1
ATOM 731 C CA . ASP A 1 91 ? 12.516 -4.391 -15.68 1 97.5 91 ASP A CA 1
ATOM 732 C C . ASP A 1 91 ? 12.742 -4.066 -14.203 1 97.5 91 ASP A C 1
ATOM 734 O O . ASP A 1 91 ? 12.844 -2.898 -13.828 1 97.5 91 ASP A O 1
ATOM 738 N N . ILE A 1 92 ? 12.898 -5.043 -13.367 1 98.25 92 ILE A N 1
ATOM 739 C CA . ILE A 1 92 ? 13.086 -4.848 -11.938 1 98.25 92 ILE A CA 1
ATOM 740 C C . ILE A 1 92 ? 14.5 -4.328 -11.672 1 98.25 92 ILE A C 1
ATOM 742 O O . ILE A 1 92 ? 14.68 -3.307 -11 1 98.25 92 ILE A O 1
ATOM 746 N N . SER A 1 93 ? 15.453 -4.953 -12.281 1 97.88 93 SER A N 1
ATOM 747 C CA . SER A 1 93 ? 16.844 -4.621 -11.992 1 97.88 93 SER A CA 1
ATOM 748 C C . SER A 1 93 ? 17.234 -3.289 -12.625 1 97.88 93 SER A C 1
ATOM 750 O O . SER A 1 93 ? 18.266 -2.707 -12.273 1 97.88 93 SER A O 1
ATOM 752 N N . LYS A 1 94 ? 16.453 -2.807 -13.586 1 97.44 94 LYS A N 1
ATOM 753 C CA . LYS A 1 94 ? 16.703 -1.497 -14.188 1 97.44 94 LYS A CA 1
ATOM 754 C C . LYS A 1 94 ? 16.391 -0.375 -13.195 1 97.44 94 LYS A C 1
ATOM 756 O O . LYS A 1 94 ? 16.953 0.716 -13.297 1 97.44 94 LYS A O 1
ATOM 761 N N . ASN A 1 95 ? 15.578 -0.705 -12.211 1 97.56 95 ASN A N 1
ATOM 762 C CA . ASN A 1 95 ? 15.055 0.38 -11.391 1 97.56 95 ASN A CA 1
ATOM 763 C C . ASN A 1 95 ? 15.328 0.144 -9.906 1 97.56 95 ASN A C 1
ATOM 765 O O . ASN A 1 95 ? 15.391 1.092 -9.125 1 97.56 95 ASN A O 1
ATOM 769 N N . TYR A 1 96 ? 15.578 -1.12 -9.562 1 98.25 96 TYR A N 1
ATOM 770 C CA . TYR A 1 96 ? 15.648 -1.442 -8.141 1 98.25 96 TYR A CA 1
ATOM 771 C C . TYR A 1 96 ? 16.828 -2.363 -7.852 1 98.25 96 TYR A C 1
ATOM 773 O O . TYR A 1 96 ? 17.109 -3.293 -8.617 1 98.25 96 TYR A O 1
ATOM 781 N N . LYS A 1 97 ? 17.5 -2.115 -6.762 1 97.5 97 LYS A N 1
ATOM 782 C CA . LYS A 1 97 ? 18.562 -2.982 -6.277 1 97.5 97 LYS A CA 1
ATOM 783 C C . LYS A 1 97 ? 18 -4.176 -5.508 1 97.5 97 LYS A C 1
ATOM 785 O O . LYS A 1 97 ? 18.578 -5.266 -5.535 1 97.5 97 LYS A O 1
ATOM 790 N N . VAL A 1 98 ? 16.953 -3.852 -4.793 1 97.75 98 VAL A N 1
ATOM 791 C CA . VAL A 1 98 ? 16.25 -4.852 -3.996 1 97.75 98 VAL A CA 1
ATOM 792 C C . VAL A 1 98 ? 14.766 -4.816 -4.324 1 97.75 98 VAL A C 1
ATOM 794 O O . VAL A 1 98 ? 14.164 -3.74 -4.395 1 97.75 98 VAL A O 1
ATOM 797 N N . PHE A 1 99 ? 14.227 -5.91 -4.508 1 98.62 99 PHE A N 1
ATOM 798 C CA . PHE A 1 99 ? 12.789 -6.039 -4.73 1 98.62 99 PHE A CA 1
ATOM 799 C C . PHE A 1 99 ? 12.273 -7.363 -4.188 1 98.62 99 PHE A C 1
ATOM 801 O O . PHE A 1 99 ? 12.414 -8.406 -4.84 1 98.62 99 PHE A O 1
ATOM 808 N N . LYS A 1 100 ? 11.672 -7.297 -3.041 1 98.44 100 LYS A N 1
ATOM 809 C CA . LYS A 1 100 ? 11.125 -8.484 -2.391 1 98.44 100 LYS A CA 1
ATOM 810 C C . LYS A 1 100 ? 9.602 -8.43 -2.332 1 98.44 100 LYS A C 1
ATOM 812 O O . LYS A 1 100 ? 9.023 -7.363 -2.092 1 98.44 100 LYS A O 1
ATOM 817 N N . PHE A 1 101 ? 9.039 -9.539 -2.535 1 98.06 101 PHE A N 1
ATOM 818 C CA . PHE A 1 101 ? 7.594 -9.695 -2.488 1 98.06 101 PHE A CA 1
ATOM 819 C C . PHE A 1 101 ? 7.188 -10.68 -1.399 1 98.06 101 PHE A C 1
ATOM 821 O O . PHE A 1 101 ? 7.625 -11.828 -1.402 1 98.06 101 PHE A O 1
ATOM 828 N N . PHE A 1 102 ? 6.391 -10.258 -0.441 1 98.62 102 PHE A N 1
ATOM 829 C CA . PHE A 1 102 ? 5.887 -11.078 0.65 1 98.62 102 PHE A CA 1
ATOM 830 C C . PHE A 1 102 ? 4.391 -11.32 0.498 1 98.62 102 PHE A C 1
ATOM 832 O O . PHE A 1 102 ? 3.617 -10.375 0.328 1 98.62 102 PHE A O 1
ATOM 839 N N . PHE A 1 103 ? 4.039 -12.586 0.512 1 98.75 103 PHE A N 1
ATOM 840 C CA . PHE A 1 103 ? 2.641 -12.992 0.437 1 98.75 103 PHE A CA 1
ATOM 841 C C . PHE A 1 103 ? 2.232 -13.766 1.687 1 98.75 103 PHE A C 1
ATOM 843 O O . PHE A 1 103 ? 2.949 -14.664 2.127 1 98.75 103 PHE A O 1
ATOM 850 N N . GLN A 1 104 ? 1.099 -13.406 2.295 1 98.88 104 GLN A N 1
ATOM 851 C CA . GLN A 1 104 ? 0.593 -14.117 3.465 1 98.88 104 GLN A CA 1
ATOM 852 C C . GLN A 1 104 ? -0.933 -14.125 3.492 1 98.88 104 GLN A C 1
ATOM 854 O O . GLN A 1 104 ? -1.566 -13.141 3.1 1 98.88 104 GLN A O 1
ATOM 859 N N . VAL A 1 105 ? -1.489 -15.18 3.967 1 98.81 105 VAL A N 1
ATOM 860 C CA . VAL A 1 105 ? -2.941 -15.289 4.059 1 98.81 105 VAL A CA 1
ATOM 861 C C . VAL A 1 105 ? -3.354 -15.5 5.512 1 98.81 105 VAL A C 1
ATOM 863 O O . VAL A 1 105 ? -2.762 -16.312 6.219 1 98.81 105 VAL A O 1
ATOM 866 N N . PHE A 1 106 ? -4.355 -14.727 5.957 1 98.5 106 PHE A N 1
ATOM 867 C CA . PHE A 1 106 ? -4.875 -14.812 7.316 1 98.5 106 PHE A CA 1
ATOM 868 C C . PHE A 1 106 ? -6.316 -15.305 7.316 1 98.5 106 PHE A C 1
ATOM 870 O O . PHE A 1 106 ? -7.117 -14.906 6.473 1 98.5 106 PHE A O 1
ATOM 877 N N . GLU A 1 107 ? -6.594 -16.094 8.312 1 97.81 107 GLU A N 1
ATOM 878 C CA . GLU A 1 107 ? -7.973 -16.547 8.484 1 97.81 107 GLU A CA 1
ATOM 879 C C . GLU A 1 107 ? -8.844 -15.445 9.086 1 97.81 107 GLU A C 1
ATOM 881 O O . GLU A 1 107 ? -8.398 -14.695 9.953 1 97.81 107 GLU A O 1
ATOM 886 N N . LYS A 1 108 ? -10.086 -15.422 8.586 1 95.69 108 LYS A N 1
ATOM 887 C CA . LYS A 1 108 ? -11.07 -14.531 9.188 1 95.69 108 LYS A CA 1
ATOM 888 C C . LYS A 1 108 ? -12.141 -15.312 9.938 1 95.69 108 LYS A C 1
ATOM 890 O O . LYS A 1 108 ? -12.352 -16.5 9.672 1 95.69 108 LYS A O 1
ATOM 895 N N . SER A 1 109 ? -12.859 -14.656 10.805 1 93.94 109 SER A N 1
ATOM 896 C CA . SER A 1 109 ? -13.859 -15.297 11.648 1 93.94 109 SER A CA 1
ATOM 897 C C . SER A 1 109 ? -15.086 -15.695 10.844 1 93.94 109 SER A C 1
ATOM 899 O O . SER A 1 109 ? -15.812 -16.625 11.227 1 93.94 109 SER A O 1
ATOM 901 N N . ASP A 1 110 ? -15.328 -15.148 9.727 1 92 110 ASP A N 1
ATOM 902 C CA . ASP A 1 110 ? -16.547 -15.391 8.961 1 92 110 ASP A CA 1
ATOM 903 C C . ASP A 1 110 ? -16.344 -16.484 7.922 1 92 110 ASP A C 1
ATOM 905 O O . ASP A 1 110 ? -17.172 -16.688 7.043 1 92 110 ASP A O 1
ATOM 909 N N . GLY A 1 111 ? -15.219 -17.156 7.945 1 94.31 111 GLY A N 1
ATOM 910 C CA . GLY A 1 111 ? -14.984 -18.281 7.043 1 94.31 111 GLY A CA 1
ATOM 911 C C . GLY A 1 111 ? -14.148 -17.906 5.836 1 94.31 111 GLY A C 1
ATOM 912 O O . GLY A 1 111 ? -13.617 -18.766 5.141 1 94.31 111 GLY A O 1
ATOM 913 N N . GLY A 1 112 ? -13.992 -16.578 5.602 1 96.44 112 GLY A N 1
ATOM 914 C CA . GLY A 1 112 ? -13.133 -16.109 4.531 1 96.44 112 GLY A CA 1
ATOM 915 C C . GLY A 1 112 ? -11.703 -15.859 4.973 1 96.44 112 GLY A C 1
ATOM 916 O O . GLY A 1 112 ? -11.219 -16.516 5.902 1 96.44 112 GLY A O 1
ATOM 917 N N . ALA A 1 113 ? -11.016 -15.055 4.168 1 97.88 113 ALA A N 1
ATOM 918 C CA . ALA A 1 113 ? -9.609 -14.812 4.461 1 97.88 113 ALA A CA 1
ATOM 919 C C . ALA A 1 113 ? -9.211 -13.391 4.094 1 97.88 113 ALA A C 1
ATOM 921 O O . ALA A 1 113 ? -9.992 -12.656 3.477 1 97.88 113 ALA A O 1
ATOM 922 N N . THR A 1 114 ? -8.117 -12.992 4.613 1 98.12 114 THR A N 1
ATOM 923 C CA . THR A 1 114 ? -7.41 -11.797 4.148 1 98.12 114 THR A CA 1
ATOM 924 C C . THR A 1 114 ? -6.09 -12.18 3.48 1 98.12 114 THR A C 1
ATOM 926 O O . THR A 1 114 ? -5.262 -12.867 4.082 1 98.12 114 THR A O 1
ATOM 929 N N . ALA A 1 115 ? -5.973 -11.836 2.223 1 98.5 115 ALA A N 1
ATOM 930 C CA . ALA A 1 115 ? -4.699 -11.984 1.516 1 98.5 115 ALA A CA 1
ATOM 931 C C . ALA A 1 115 ? -3.881 -10.695 1.591 1 98.5 115 ALA A C 1
ATOM 933 O O . ALA A 1 115 ? -4.352 -9.625 1.188 1 98.5 115 ALA A O 1
ATOM 934 N N . LYS A 1 116 ? -2.711 -10.766 2.098 1 98.81 116 LYS A N 1
ATOM 935 C CA . LYS A 1 116 ? -1.821 -9.625 2.25 1 98.81 116 LYS A CA 1
ATOM 936 C C . LYS A 1 116 ? -0.612 -9.734 1.326 1 98.81 116 LYS A C 1
ATOM 938 O O . LYS A 1 116 ? 0.088 -10.75 1.336 1 98.81 116 LYS A O 1
ATOM 943 N N . PHE A 1 117 ? -0.358 -8.703 0.525 1 98.81 117 PHE A N 1
ATOM 944 C CA . PHE A 1 117 ? 0.771 -8.586 -0.39 1 98.81 117 PHE A CA 1
ATOM 945 C C . PHE A 1 117 ? 1.649 -7.398 -0.021 1 98.81 117 PHE A C 1
ATOM 947 O O . PHE A 1 117 ? 1.16 -6.273 0.103 1 98.81 117 PHE A O 1
ATOM 954 N N . THR A 1 118 ? 2.924 -7.664 0.174 1 98.81 118 THR A N 1
ATOM 955 C CA . THR A 1 118 ? 3.855 -6.605 0.557 1 98.81 118 THR A CA 1
ATOM 956 C C . THR A 1 118 ? 5.074 -6.602 -0.361 1 98.81 118 THR A C 1
ATOM 958 O O . THR A 1 118 ? 5.617 -7.66 -0.685 1 98.81 118 THR A O 1
ATOM 961 N N . ILE A 1 119 ? 5.465 -5.414 -0.779 1 98.69 119 ILE A N 1
ATOM 962 C CA . ILE A 1 119 ? 6.711 -5.234 -1.517 1 98.69 119 ILE A CA 1
ATOM 963 C C . ILE A 1 119 ? 7.691 -4.418 -0.676 1 98.69 119 ILE A C 1
ATOM 965 O O . ILE A 1 119 ? 7.328 -3.383 -0.116 1 98.69 119 ILE A O 1
ATOM 969 N N . GLU A 1 120 ? 8.828 -4.91 -0.546 1 98.44 120 GLU A N 1
ATOM 970 C CA . GLU A 1 120 ? 9.977 -4.148 -0.053 1 98.44 120 GLU A CA 1
ATOM 971 C C . GLU A 1 120 ? 10.977 -3.883 -1.169 1 98.44 120 GLU A C 1
ATOM 973 O O . GLU A 1 120 ? 11.344 -4.793 -1.918 1 98.44 120 GLU A O 1
ATOM 978 N N . TYR A 1 121 ? 11.422 -2.562 -1.241 1 98.06 121 TYR A N 1
ATOM 979 C CA . TYR A 1 121 ? 12.273 -2.227 -2.377 1 98.06 121 TYR A CA 1
ATOM 980 C C . TYR A 1 121 ? 13.344 -1.215 -1.976 1 98.06 121 TYR A C 1
ATOM 982 O O . TYR A 1 121 ? 13.211 -0.542 -0.95 1 98.06 121 TYR A O 1
ATOM 990 N N . GLU A 1 122 ? 14.383 -1.252 -2.697 1 97.31 122 GLU A N 1
ATOM 991 C CA . GLU A 1 122 ? 15.414 -0.22 -2.709 1 97.31 122 GLU A CA 1
ATOM 992 C C . GLU A 1 122 ? 15.68 0.279 -4.129 1 97.31 122 GLU A C 1
ATOM 994 O O . GLU A 1 122 ? 16.078 -0.495 -5 1 97.31 122 GLU A O 1
ATOM 999 N N . LYS A 1 123 ? 15.5 1.523 -4.359 1 97 123 LYS A N 1
ATOM 1000 C CA . LYS A 1 123 ? 15.703 2.121 -5.676 1 97 123 LYS A CA 1
ATOM 1001 C C . LYS A 1 123 ? 17.188 2.219 -6.008 1 97 123 LYS A C 1
ATOM 1003 O O . LYS A 1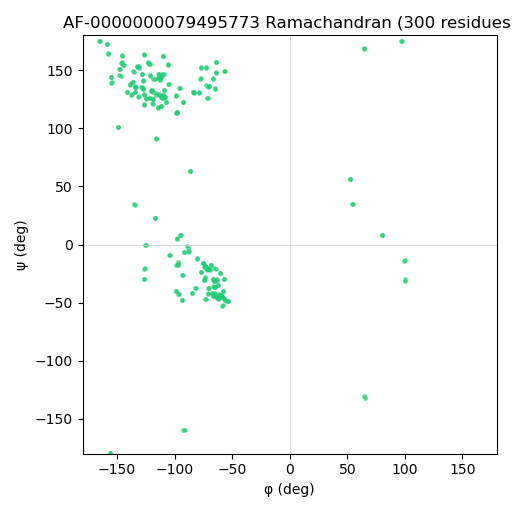 123 ? 18.031 2.361 -5.113 1 97 123 LYS A O 1
ATOM 1008 N N . ILE A 1 124 ? 17.516 2.186 -7.316 1 97.31 124 ILE A N 1
ATOM 1009 C CA . ILE A 1 124 ? 18.922 2.307 -7.723 1 97.31 124 ILE A CA 1
ATOM 1010 C C . ILE A 1 124 ? 19.375 3.752 -7.559 1 97.31 124 ILE A C 1
ATOM 1012 O O . ILE A 1 124 ? 20.578 4.016 -7.41 1 97.3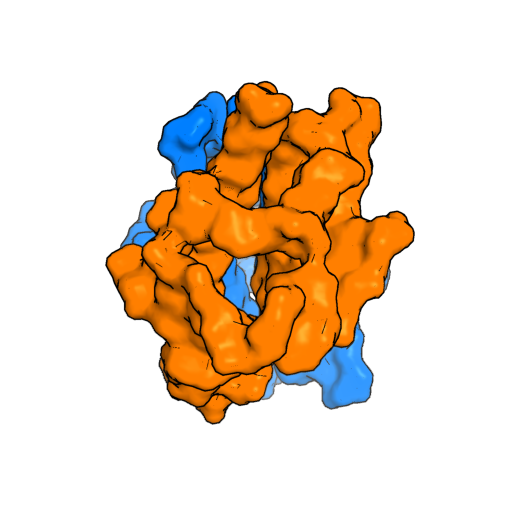1 124 ILE A O 1
ATOM 1016 N N . ASN A 1 125 ? 18.406 4.723 -7.734 1 95.75 125 ASN A N 1
ATOM 1017 C CA . ASN A 1 125 ? 18.688 6.133 -7.488 1 95.75 125 ASN A CA 1
ATOM 1018 C C . ASN A 1 125 ? 17.406 6.91 -7.172 1 95.75 125 ASN A C 1
ATOM 1020 O O . ASN A 1 125 ? 16.312 6.336 -7.156 1 95.75 125 ASN A O 1
ATOM 1024 N N . GLU A 1 126 ? 17.469 8.172 -6.934 1 91.56 126 GLU A N 1
ATOM 1025 C CA . GLU A 1 126 ? 16.375 8.992 -6.43 1 91.56 126 GLU A CA 1
ATOM 1026 C C . GLU A 1 126 ? 15.352 9.273 -7.523 1 91.56 126 GLU A C 1
ATOM 1028 O O . GLU A 1 126 ? 14.211 9.656 -7.234 1 91.56 126 GLU A O 1
ATOM 1033 N N . ASN A 1 127 ? 15.727 9.047 -8.742 1 93.94 127 ASN A N 1
ATOM 1034 C CA . ASN A 1 127 ? 14.852 9.398 -9.852 1 93.94 127 ASN A CA 1
ATOM 1035 C C . ASN A 1 127 ? 13.906 8.25 -10.195 1 93.94 127 ASN A C 1
ATOM 1037 O O . ASN A 1 127 ? 13 8.414 -11.023 1 93.94 127 ASN A O 1
ATOM 1041 N N . VAL A 1 128 ? 14.078 7.125 -9.578 1 95.5 128 VAL A N 1
ATOM 1042 C CA . VAL A 1 128 ? 13.211 5.965 -9.781 1 95.5 128 VAL A CA 1
ATOM 1043 C C . VAL A 1 128 ? 11.961 6.086 -8.914 1 95.5 128 VAL A C 1
ATOM 1045 O O . VAL A 1 128 ? 12.047 6.441 -7.738 1 95.5 128 VAL A O 1
ATOM 1048 N N . GLU A 1 129 ? 10.836 5.902 -9.461 1 93.88 129 GLU A N 1
ATOM 1049 C CA . GLU A 1 129 ? 9.578 5.953 -8.727 1 93.88 129 GLU A CA 1
ATOM 1050 C C . GLU A 1 129 ? 9.359 4.68 -7.914 1 93.88 129 GLU A C 1
ATOM 1052 O O . GLU A 1 129 ? 9.883 3.617 -8.258 1 93.88 129 GLU A O 1
ATOM 1057 N N . ALA A 1 130 ? 8.617 4.836 -6.824 1 95.75 130 ALA A N 1
ATOM 1058 C CA . ALA A 1 130 ? 8.172 3.646 -6.102 1 95.75 130 ALA A CA 1
ATOM 1059 C C . ALA A 1 130 ? 7.238 2.799 -6.965 1 95.75 130 ALA A C 1
ATOM 1061 O O . ALA A 1 130 ? 6.621 3.305 -7.906 1 95.75 130 ALA A O 1
ATOM 1062 N N . PRO A 1 131 ? 7.148 1.581 -6.664 1 96.81 131 PRO A N 1
ATOM 1063 C CA . PRO A 1 131 ? 6.391 0.67 -7.527 1 96.81 131 PRO A CA 1
ATOM 1064 C C . PRO A 1 131 ? 4.902 0.635 -7.191 1 96.81 131 PRO A C 1
ATOM 1066 O O . PRO A 1 131 ? 4.34 -0.442 -6.984 1 96.81 131 PRO A O 1
ATOM 1069 N N . TYR A 1 132 ? 4.227 1.745 -7.344 1 96.31 132 TYR A N 1
ATOM 1070 C CA . TYR A 1 132 ? 2.828 1.89 -6.949 1 96.31 132 TYR A CA 1
ATOM 1071 C C . TYR A 1 132 ? 1.929 0.995 -7.793 1 96.31 132 TYR A C 1
ATOM 1073 O O . TYR A 1 132 ? 0.877 0.547 -7.332 1 96.31 132 TYR A O 1
ATOM 1081 N N . GLY A 1 133 ? 2.348 0.782 -9.023 1 95.69 133 GLY A N 1
ATOM 1082 C CA . GLY A 1 133 ? 1.529 0.01 -9.945 1 95.69 133 GLY A CA 1
ATOM 1083 C C . GLY A 1 133 ? 1.27 -1.407 -9.469 1 95.69 133 GLY A C 1
ATOM 1084 O O . GLY A 1 133 ? 0.253 -2.008 -9.82 1 95.69 133 GLY A O 1
ATOM 1085 N N . PHE A 1 134 ? 2.133 -1.917 -8.641 1 97.38 134 PHE A N 1
ATOM 1086 C CA . PHE A 1 134 ? 1.991 -3.289 -8.172 1 97.38 134 PHE A CA 1
ATOM 1087 C C . PHE A 1 134 ? 0.835 -3.402 -7.18 1 97.38 134 PHE A C 1
ATOM 1089 O O . PHE A 1 134 ? 0.31 -4.496 -6.957 1 97.38 134 PHE A O 1
ATOM 1096 N N . MET A 1 135 ? 0.383 -2.27 -6.57 1 96.81 135 MET A N 1
ATOM 1097 C CA . MET A 1 135 ? -0.736 -2.324 -5.637 1 96.81 135 MET A CA 1
ATOM 1098 C C . MET A 1 135 ? -2.029 -2.697 -6.352 1 96.81 135 MET A C 1
ATOM 1100 O O . MET A 1 135 ? -2.758 -3.584 -5.906 1 96.81 135 MET A O 1
ATOM 1104 N N . GLU A 1 136 ? -2.205 -2.07 -7.465 1 95.56 136 GLU A N 1
ATOM 1105 C CA . GLU A 1 136 ? -3.371 -2.416 -8.273 1 95.56 136 GLU A CA 1
ATOM 1106 C C . GLU A 1 136 ? -3.258 -3.832 -8.828 1 95.56 136 GLU A C 1
ATOM 1108 O O . GLU A 1 136 ? -4.242 -4.57 -8.859 1 95.56 136 GLU A O 1
ATOM 1113 N N . PHE A 1 137 ? -2.055 -4.18 -9.289 1 97.56 137 PHE A N 1
ATOM 1114 C CA . PHE A 1 137 ? -1.817 -5.516 -9.82 1 97.56 137 PHE A CA 1
ATOM 1115 C C . PHE A 1 137 ? -2.238 -6.586 -8.82 1 97.56 137 PHE A C 1
ATOM 1117 O O . PHE A 1 137 ? -3.002 -7.492 -9.156 1 97.56 137 PHE A O 1
ATOM 1124 N N . PHE A 1 138 ? -1.806 -6.449 -7.57 1 97.62 138 PHE A N 1
ATOM 1125 C CA . PHE A 1 138 ? -2.088 -7.449 -6.547 1 97.62 138 PHE A CA 1
ATOM 1126 C C . PHE A 1 138 ? -3.561 -7.418 -6.152 1 97.62 138 PHE A C 1
ATOM 1128 O O . PHE A 1 138 ? -4.176 -8.469 -5.957 1 97.62 138 PHE A O 1
ATOM 1135 N N . ASP A 1 139 ? -4.09 -6.242 -6.027 1 96.31 139 ASP A N 1
ATOM 1136 C CA . ASP A 1 139 ? -5.488 -6.109 -5.645 1 96.31 139 ASP A CA 1
ATOM 1137 C C . ASP A 1 139 ? -6.402 -6.82 -6.641 1 96.31 139 ASP A C 1
ATOM 1139 O O . ASP A 1 139 ? -7.184 -7.695 -6.258 1 96.31 139 ASP A O 1
ATOM 1143 N N . LYS A 1 140 ? -6.234 -6.496 -7.914 1 95.38 140 LYS A N 1
ATOM 1144 C CA . LYS A 1 140 ? -7.059 -7.105 -8.953 1 95.38 140 LYS A CA 1
ATOM 1145 C C . LYS A 1 140 ? -6.777 -8.602 -9.078 1 95.38 140 LYS A C 1
ATOM 1147 O O . LYS A 1 140 ? -7.703 -9.398 -9.211 1 95.38 140 LYS A O 1
ATOM 1152 N N . GLY A 1 141 ? -5.539 -8.969 -9.047 1 97.19 141 GLY A N 1
ATOM 1153 C CA . GLY A 1 141 ? -5.172 -10.375 -9.117 1 97.19 141 GLY A CA 1
ATOM 1154 C C . GLY A 1 141 ? -5.781 -11.203 -7.996 1 97.19 141 GLY A C 1
ATOM 1155 O O . GLY A 1 141 ? -6.258 -12.32 -8.234 1 97.19 141 GLY A O 1
ATOM 1156 N N . ALA A 1 142 ? -5.695 -10.648 -6.793 1 97.19 142 ALA A N 1
ATOM 1157 C CA .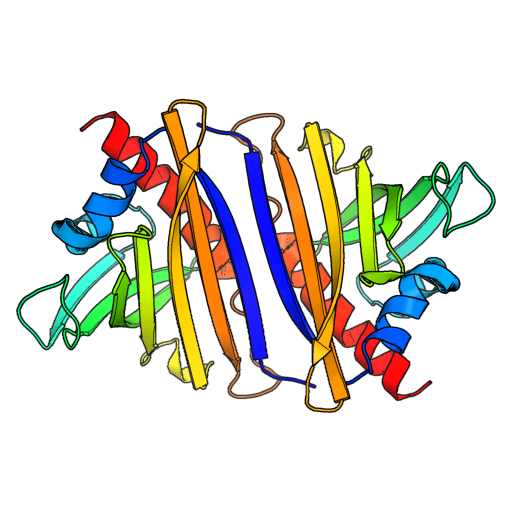 ALA A 1 142 ? -6.23 -11.367 -5.641 1 97.19 142 ALA A CA 1
ATOM 1158 C C . ALA A 1 142 ? -7.715 -11.672 -5.828 1 97.19 142 ALA A C 1
ATOM 1160 O O . ALA A 1 142 ? -8.172 -12.766 -5.492 1 97.19 142 ALA A O 1
ATOM 1161 N N . LYS A 1 143 ? -8.422 -10.742 -6.359 1 95.38 143 LYS A N 1
ATOM 1162 C CA . LYS A 1 143 ? -9.859 -10.906 -6.574 1 95.38 143 LYS A CA 1
ATOM 1163 C C . LYS A 1 143 ? -10.141 -11.922 -7.684 1 95.38 143 LYS A C 1
ATOM 1165 O O . LYS A 1 143 ? -11.102 -12.68 -7.605 1 95.38 143 LYS A O 1
ATOM 1170 N N . GLU A 1 144 ? -9.328 -11.906 -8.68 1 97.19 144 GLU A N 1
ATOM 1171 C CA . GLU A 1 144 ? -9.469 -12.883 -9.758 1 97.19 144 GLU A CA 1
ATOM 1172 C C . GLU A 1 144 ? -9.211 -14.297 -9.25 1 97.19 144 GLU A C 1
ATOM 1174 O O . GLU A 1 144 ? -9.93 -15.234 -9.617 1 97.19 144 GLU A O 1
ATOM 1179 N N . VAL A 1 145 ? -8.227 -14.469 -8.445 1 97.94 145 VAL A N 1
ATOM 1180 C CA . VAL A 1 145 ? -7.941 -15.766 -7.844 1 97.94 145 VAL A CA 1
ATOM 1181 C C . VAL A 1 145 ? -9.117 -16.203 -6.973 1 97.94 145 VAL A C 1
ATOM 1183 O O . VAL A 1 145 ? -9.539 -17.359 -7.031 1 97.94 145 VAL A O 1
ATOM 1186 N N . ASP A 1 146 ? -9.617 -15.312 -6.152 1 97.44 146 ASP A N 1
ATOM 1187 C CA . ASP A 1 146 ? -10.758 -15.609 -5.297 1 97.44 146 ASP A CA 1
ATOM 1188 C C . ASP A 1 146 ? -11.945 -16.094 -6.121 1 97.44 146 ASP A C 1
ATOM 1190 O O . ASP A 1 146 ? -12.547 -17.141 -5.809 1 97.44 146 ASP A O 1
ATOM 1194 N N . SER A 1 147 ? -12.266 -15.352 -7.215 1 97.06 147 SER A N 1
ATOM 1195 C CA . SER A 1 147 ? -13.375 -15.711 -8.094 1 97.06 147 SER A CA 1
ATOM 1196 C C . SER A 1 147 ? -13.18 -17.094 -8.695 1 97.06 147 SER A C 1
ATOM 1198 O O . SER A 1 147 ? -14.125 -17.875 -8.789 1 97.06 147 SER A O 1
ATOM 1200 N N . TYR A 1 148 ? -12.023 -17.359 -9.117 1 98 148 TYR A N 1
ATOM 1201 C CA . TYR A 1 148 ? -11.688 -18.656 -9.695 1 98 148 TYR A CA 1
ATOM 1202 C C . TYR A 1 148 ? -11.891 -19.781 -8.688 1 98 148 TYR A C 1
ATOM 1204 O O . TYR A 1 148 ? -12.508 -20.797 -9 1 98 148 TYR A O 1
ATOM 1212 N N . LEU A 1 149 ? -11.445 -19.578 -7.453 1 97.75 149 LEU A N 1
ATOM 1213 C CA . LEU A 1 149 ? -11.453 -20.625 -6.434 1 97.75 149 LEU A CA 1
ATOM 1214 C C . LEU A 1 149 ? -12.867 -20.875 -5.93 1 97.75 149 LEU A C 1
ATOM 1216 O O . LEU A 1 149 ? -13.188 -21.984 -5.477 1 97.75 149 LEU A O 1
ATOM 1220 N N . LEU A 1 150 ? -13.641 -19.859 -5.988 1 96.31 150 LEU A N 1
ATOM 1221 C CA . LEU A 1 150 ? -15.023 -20 -5.543 1 96.31 150 LEU A CA 1
ATOM 1222 C C . LEU A 1 150 ? -15.828 -20.844 -6.52 1 96.31 150 LEU A C 1
ATOM 1224 O O . LEU A 1 150 ? -16.875 -21.406 -6.156 1 96.31 150 LEU A O 1
ATOM 1228 N N . LYS A 1 151 ? -15.406 -20.984 -7.727 1 94.5 151 LYS A N 1
ATOM 1229 C CA . LYS A 1 151 ? -16.094 -21.781 -8.742 1 94.5 151 LYS A CA 1
ATOM 1230 C C . LYS A 1 151 ? -15.461 -23.156 -8.867 1 94.5 151 LYS A C 1
ATOM 1232 O O . LYS A 1 151 ? -15.992 -24.031 -9.562 1 94.5 151 LYS A O 1
ATOM 1237 N N . ALA A 1 152 ? -14.312 -23.328 -8.406 1 85.69 152 ALA A N 1
ATOM 1238 C CA . ALA A 1 152 ? -13.57 -24.578 -8.539 1 85.69 152 ALA A CA 1
ATOM 1239 C C . ALA A 1 152 ? -13.93 -25.547 -7.406 1 85.69 152 ALA A C 1
ATOM 1241 O O . ALA A 1 152 ? -14.305 -25.109 -6.312 1 85.69 152 ALA A O 1
ATOM 1242 N N . MET B 1 1 ? -18.172 -10.016 -4.414 1 67.88 1 MET B N 1
ATOM 1243 C CA . MET B 1 1 ? -16.812 -9.547 -4.16 1 67.88 1 MET B CA 1
ATOM 1244 C C . MET B 1 1 ? -16.781 -8.57 -2.992 1 67.88 1 MET B C 1
ATOM 1246 O O . MET B 1 1 ? -17.75 -7.863 -2.74 1 67.88 1 MET B O 1
ATOM 1250 N N . VAL B 1 2 ? -15.773 -8.727 -2.09 1 81.94 2 VAL B N 1
ATOM 1251 C CA . VAL B 1 2 ? -15.727 -7.914 -0.879 1 81.94 2 VAL B CA 1
ATOM 1252 C C . VAL B 1 2 ? -15.336 -6.48 -1.234 1 81.94 2 VAL B C 1
ATOM 1254 O O . VAL B 1 2 ? -14.516 -6.262 -2.129 1 81.94 2 VAL B O 1
ATOM 1257 N N . LEU B 1 3 ? -15.922 -5.559 -0.704 1 91.88 3 LEU B N 1
ATOM 1258 C CA . LEU B 1 3 ? -15.828 -4.137 -1.007 1 91.88 3 LEU B CA 1
ATOM 1259 C C . LEU B 1 3 ? -14.758 -3.465 -0.151 1 91.88 3 LEU B C 1
ATOM 1261 O O . LEU B 1 3 ? -14.383 -2.318 -0.407 1 91.88 3 LEU B O 1
ATOM 1265 N N . SER B 1 4 ? -14.219 -4.16 0.738 1 94.31 4 SER B N 1
ATOM 1266 C CA . SER B 1 4 ? -13.305 -3.539 1.693 1 94.31 4 SER B CA 1
ATOM 1267 C C . SER B 1 4 ? -11.859 -3.908 1.394 1 94.31 4 SER B C 1
ATOM 1269 O O . SER B 1 4 ? -11.586 -4.934 0.767 1 94.31 4 SER B O 1
ATOM 1271 N N . GLY B 1 5 ? -10.93 -3.1 1.797 1 96.31 5 GLY B N 1
ATOM 1272 C CA . GLY B 1 5 ? -9.5 -3.33 1.632 1 96.31 5 GLY B CA 1
ATOM 1273 C C . GLY B 1 5 ? -8.648 -2.416 2.488 1 96.31 5 GLY B C 1
ATOM 1274 O O . GLY B 1 5 ? -9.172 -1.631 3.281 1 96.31 5 GLY B O 1
ATOM 1275 N N . LYS B 1 6 ? -7.391 -2.652 2.438 1 98.25 6 LYS B N 1
ATOM 1276 C CA . LYS B 1 6 ? -6.398 -1.889 3.184 1 98.25 6 LYS B CA 1
ATOM 1277 C C . LYS B 1 6 ? -5.137 -1.664 2.352 1 98.25 6 LYS B C 1
ATOM 1279 O O . LYS B 1 6 ? -4.656 -2.584 1.687 1 98.25 6 LYS B O 1
ATOM 1284 N N . LEU B 1 7 ? -4.656 -0.43 2.297 1 98.69 7 LEU B N 1
ATOM 1285 C CA . LEU B 1 7 ? -3.412 -0.054 1.632 1 98.69 7 LEU B CA 1
ATOM 1286 C C . LEU B 1 7 ? -2.445 0.598 2.615 1 98.69 7 LEU B C 1
ATOM 1288 O O . LEU B 1 7 ? -2.865 1.351 3.496 1 98.69 7 LEU B O 1
ATOM 1292 N N . SER B 1 8 ? -1.165 0.361 2.426 1 98.69 8 SER B N 1
ATOM 1293 C CA . SER B 1 8 ? -0.2 1.008 3.309 1 98.69 8 SER B CA 1
ATOM 1294 C C . SER B 1 8 ? 1.104 1.306 2.578 1 98.69 8 SER B C 1
ATOM 1296 O O . SER B 1 8 ? 1.458 0.613 1.621 1 98.69 8 SER B O 1
ATOM 1298 N N . VAL B 1 9 ? 1.753 2.32 3.021 1 98.62 9 VAL B N 1
ATOM 1299 C CA . VAL B 1 9 ? 3.09 2.682 2.562 1 98.62 9 VAL B CA 1
ATOM 1300 C C . VAL B 1 9 ? 3.977 3.018 3.76 1 98.62 9 VAL B C 1
ATOM 1302 O O . VAL B 1 9 ? 3.523 3.65 4.715 1 98.62 9 VAL B O 1
ATOM 1305 N N . GLU B 1 10 ? 5.105 2.488 3.828 1 98.44 10 GLU B N 1
ATOM 1306 C CA . GLU B 1 10 ? 6.133 2.836 4.805 1 98.44 10 GLU B CA 1
ATOM 1307 C C . GLU B 1 10 ? 7.309 3.549 4.141 1 98.44 10 GLU B C 1
ATOM 1309 O O . GLU B 1 10 ? 7.887 3.039 3.182 1 98.44 10 GLU B O 1
ATOM 1314 N N . VAL B 1 11 ? 7.641 4.648 4.707 1 96.69 11 VAL B N 1
ATOM 1315 C CA . VAL B 1 11 ? 8.711 5.48 4.168 1 96.69 11 VAL B CA 1
ATOM 1316 C C . VAL B 1 11 ? 9.789 5.684 5.223 1 96.69 11 VAL B C 1
ATOM 1318 O O . VAL B 1 11 ? 9.5 6.082 6.355 1 96.69 11 VAL B O 1
ATOM 1321 N N . THR B 1 12 ? 11.031 5.375 4.867 1 95.5 12 THR B N 1
ATOM 1322 C CA . THR B 1 12 ? 12.156 5.688 5.746 1 95.5 12 THR B CA 1
ATOM 1323 C C . THR B 1 12 ? 12.531 7.164 5.633 1 95.5 12 THR B C 1
ATOM 1325 O O . THR B 1 12 ? 12.656 7.691 4.527 1 95.5 12 THR B O 1
ATOM 1328 N N . VAL B 1 13 ? 12.672 7.812 6.789 1 96.25 13 VAL B N 1
ATOM 1329 C CA . VAL B 1 13 ? 13.023 9.227 6.809 1 96.25 13 VAL B CA 1
ATOM 1330 C C . VAL B 1 13 ? 14.25 9.445 7.703 1 96.25 13 VAL B C 1
ATOM 1332 O O . VAL B 1 13 ? 14.57 8.602 8.539 1 96.25 13 VAL B O 1
ATOM 1335 N N . GLN B 1 14 ? 14.867 10.547 7.566 1 96.5 14 GLN B N 1
ATOM 1336 C CA . GLN B 1 14 ? 16.078 10.852 8.305 1 96.5 14 GLN B CA 1
ATOM 1337 C C . GLN B 1 14 ? 15.766 11.602 9.594 1 96.5 14 GLN B C 1
ATOM 1339 O O . GLN B 1 14 ? 16.547 11.578 10.547 1 96.5 14 GLN B O 1
ATOM 1344 N N . THR B 1 15 ? 14.719 12.289 9.641 1 97.69 15 THR B N 1
ATOM 1345 C CA . THR B 1 15 ? 14.289 13.008 10.828 1 97.69 15 THR B CA 1
ATOM 1346 C C . THR B 1 15 ? 13.961 12.039 11.961 1 97.69 15 THR B C 1
ATOM 1348 O O . THR B 1 15 ? 13.312 11.016 11.742 1 97.69 15 THR B O 1
ATOM 1351 N N . PRO B 1 16 ? 14.453 12.328 13.203 1 98.12 16 PRO B N 1
ATOM 1352 C CA . PRO B 1 16 ? 14.109 11.461 14.328 1 98.12 16 PRO B CA 1
ATOM 1353 C C . PRO B 1 16 ? 12.594 11.336 14.523 1 98.12 16 PRO B C 1
ATOM 1355 O O . PRO B 1 16 ? 11.859 12.297 14.297 1 98.12 16 PRO B O 1
ATOM 1358 N N . ALA B 1 17 ? 12.164 10.211 15.016 1 98.31 17 ALA B N 1
ATOM 1359 C CA . ALA B 1 17 ? 10.75 9.844 15.094 1 98.31 17 ALA B CA 1
ATOM 1360 C C . ALA B 1 17 ? 9.961 10.883 15.883 1 98.31 17 ALA B C 1
ATOM 1362 O O . ALA B 1 17 ? 8.891 11.312 15.445 1 98.31 17 ALA B O 1
ATOM 1363 N N . ALA B 1 18 ? 10.453 11.273 17 1 97.94 18 ALA B N 1
ATOM 1364 C CA . ALA B 1 18 ? 9.727 12.211 17.859 1 97.94 18 ALA B CA 1
ATOM 1365 C C . ALA B 1 18 ? 9.5 13.539 17.141 1 97.94 18 ALA B C 1
ATOM 1367 O O . ALA B 1 18 ? 8.398 14.094 17.188 1 97.94 18 ALA B O 1
ATOM 1368 N N . LYS B 1 19 ? 10.523 14.031 16.531 1 98 19 LYS B N 1
ATOM 1369 C CA . LYS B 1 19 ? 10.438 15.289 15.797 1 98 19 LYS B CA 1
ATOM 1370 C C . LYS B 1 19 ? 9.484 15.18 14.617 1 98 19 LYS B C 1
ATOM 1372 O O . LYS B 1 19 ? 8.672 16.078 14.375 1 98 19 LYS B O 1
ATOM 1377 N N . TYR B 1 20 ? 9.555 14.109 13.836 1 98.5 20 TYR B N 1
ATOM 1378 C CA . TYR B 1 20 ? 8.688 13.875 12.688 1 98.5 20 TYR B CA 1
ATOM 1379 C C . TYR B 1 20 ? 7.23 13.805 13.117 1 98.5 20 TYR B C 1
ATOM 1381 O O . TYR B 1 20 ? 6.359 14.414 12.484 1 98.5 20 TYR B O 1
ATOM 1389 N N . PHE B 1 21 ? 6.984 13.086 14.203 1 98.62 21 PHE B N 1
ATOM 1390 C CA . PHE B 1 21 ? 5.629 12.922 14.711 1 98.62 21 PHE B CA 1
ATOM 1391 C C . PHE B 1 21 ? 5.082 14.25 15.227 1 98.62 21 PHE B C 1
ATOM 1393 O O . PHE B 1 21 ? 3.898 14.555 15.047 1 98.62 21 PHE B O 1
ATOM 1400 N N . ASN B 1 22 ? 5.91 15.023 15.789 1 97.88 22 ASN B N 1
ATOM 1401 C CA . ASN B 1 22 ? 5.512 16.25 16.484 1 97.88 22 ASN B CA 1
ATOM 1402 C C . ASN B 1 22 ? 4.855 17.25 15.523 1 97.88 22 ASN B C 1
ATOM 1404 O O . ASN B 1 22 ? 3.928 17.953 15.906 1 97.88 22 ASN B O 1
ATOM 1408 N N . ILE B 1 23 ? 5.266 17.328 14.344 1 97.75 23 ILE B N 1
ATOM 1409 C CA . ILE B 1 23 ? 4.691 18.312 13.422 1 97.75 23 ILE B CA 1
ATOM 1410 C C . ILE B 1 23 ? 3.219 17.984 13.18 1 97.75 23 ILE B C 1
ATOM 1412 O O . ILE B 1 23 ? 2.402 18.891 13 1 97.75 23 ILE B O 1
ATOM 1416 N N . PHE B 1 24 ? 2.82 16.766 13.227 1 97.44 24 PHE B N 1
ATOM 1417 C CA . PHE B 1 24 ? 1.45 16.344 12.945 1 97.44 24 PHE B CA 1
ATOM 1418 C C . PHE B 1 24 ? 0.541 16.656 14.125 1 97.44 24 PHE B C 1
ATOM 1420 O O . PHE B 1 24 ? -0.668 16.828 13.961 1 97.44 24 PHE B O 1
ATOM 1427 N N . ILE B 1 25 ? 1.113 16.766 15.242 1 96.62 25 ILE B N 1
ATOM 1428 C CA . ILE B 1 25 ? 0.252 16.969 16.406 1 96.62 25 ILE B CA 1
ATOM 1429 C C . ILE B 1 25 ? 0.322 18.422 16.844 1 96.62 25 ILE B C 1
ATOM 1431 O O . ILE B 1 25 ? -0.443 18.859 17.719 1 96.62 25 ILE B O 1
ATOM 1435 N N . THR B 1 26 ? 1.201 19.219 16.312 1 96.44 26 THR B N 1
ATOM 1436 C CA . THR B 1 26 ? 1.334 20.578 16.781 1 96.44 26 THR B CA 1
ATOM 1437 C C . THR B 1 26 ? 1.223 21.578 15.633 1 96.44 26 THR B C 1
ATOM 1439 O O . THR B 1 26 ? 0.83 22.719 15.836 1 96.44 26 THR B O 1
ATOM 1442 N N . GLN B 1 27 ? 1.631 21.156 14.445 1 96.56 27 GLN B N 1
ATOM 1443 C CA . GLN B 1 27 ? 1.696 22.078 13.312 1 96.56 27 GLN B CA 1
ATOM 1444 C C . GLN B 1 27 ? 1.104 21.453 12.055 1 96.56 27 GLN B C 1
ATOM 1446 O O . GLN B 1 27 ? 1.613 21.672 10.953 1 96.56 27 GLN B O 1
ATOM 1451 N N . PHE B 1 28 ? 0.085 20.656 12.203 1 96.06 28 PHE B N 1
ATOM 1452 C CA . PHE B 1 28 ? -0.534 19.938 11.094 1 96.06 28 PHE B CA 1
ATOM 1453 C C . PHE B 1 28 ? -1.004 20.922 10.016 1 96.06 28 PHE B C 1
ATOM 1455 O O . PHE B 1 28 ? -0.952 20.609 8.828 1 96.06 28 PHE B O 1
ATOM 1462 N N . HIS B 1 29 ? -1.379 22.172 10.383 1 95.44 29 HIS B N 1
ATOM 1463 C CA . HIS B 1 29 ? -1.878 23.203 9.477 1 95.44 29 HIS B CA 1
ATOM 1464 C C . HIS B 1 29 ? -0.783 23.688 8.531 1 95.44 29 HIS B C 1
ATOM 1466 O O . HIS B 1 29 ? -1.073 24.266 7.48 1 95.44 29 HIS B O 1
ATOM 1472 N N . LYS B 1 30 ? 0.449 23.438 8.844 1 96.5 30 LYS B N 1
ATOM 1473 C CA . LYS B 1 30 ? 1.566 23.891 8.023 1 96.5 30 LYS B CA 1
ATOM 1474 C C . LYS B 1 30 ? 1.784 22.969 6.828 1 96.5 30 LYS B C 1
ATOM 1476 O O . LYS B 1 30 ? 2.506 23.312 5.891 1 96.5 30 LYS B O 1
ATOM 1481 N N . LEU B 1 31 ? 1.146 21.797 6.812 1 97.5 31 LEU B N 1
ATOM 1482 C CA . LEU B 1 31 ? 1.408 20.812 5.777 1 97.5 31 LEU B CA 1
ATOM 1483 C C . LEU B 1 31 ? 1.027 21.344 4.402 1 97.5 31 LEU B C 1
ATOM 1485 O O . LEU B 1 31 ? 1.643 20.984 3.398 1 97.5 31 LEU B O 1
ATOM 1489 N N . GLN B 1 32 ? 0.027 22.203 4.332 1 97.38 32 GLN B N 1
ATOM 1490 C CA . GLN B 1 32 ? -0.393 22.781 3.053 1 97.38 32 GLN B CA 1
ATOM 1491 C C . GLN B 1 32 ? 0.707 23.641 2.447 1 97.38 32 GLN B C 1
ATOM 1493 O O . GLN B 1 32 ? 0.737 23.859 1.234 1 97.38 32 GLN B O 1
ATOM 1498 N N . ASN B 1 33 ? 1.697 24.125 3.291 1 97.69 33 ASN B N 1
ATOM 1499 C CA . ASN B 1 33 ? 2.824 24.938 2.824 1 97.69 33 ASN B CA 1
ATOM 1500 C C . ASN B 1 33 ? 4.066 24.078 2.598 1 97.69 33 ASN B C 1
ATOM 1502 O O . ASN B 1 33 ? 5.031 24.516 1.976 1 97.69 33 ASN B O 1
ATOM 1506 N N . ILE B 1 34 ? 4.043 22.938 3.131 1 98.06 34 ILE B N 1
ATOM 1507 C CA . ILE B 1 34 ? 5.199 22.047 3.094 1 98.06 34 ILE B CA 1
ATOM 1508 C C . ILE B 1 34 ? 5.055 21.062 1.934 1 98.06 34 ILE B C 1
ATOM 1510 O O . ILE B 1 34 ? 6.02 20.812 1.203 1 98.06 34 ILE B O 1
ATOM 1514 N N . CYS B 1 35 ? 3.836 20.516 1.745 1 97.94 35 CYS B N 1
ATOM 1515 C CA . CYS B 1 35 ? 3.582 19.484 0.746 1 97.94 35 CYS B CA 1
ATOM 1516 C C . CYS B 1 35 ? 2.98 20.094 -0.519 1 97.94 35 CYS B C 1
ATOM 1518 O O . CYS B 1 35 ? 1.917 20.719 -0.469 1 97.94 35 CYS B O 1
ATOM 1520 N N . GLU B 1 36 ? 3.566 19.781 -1.573 1 97.06 36 GLU B N 1
ATOM 1521 C CA . GLU B 1 36 ? 3.154 20.344 -2.852 1 97.06 36 GLU B CA 1
ATOM 1522 C C . GLU B 1 36 ? 1.764 19.859 -3.252 1 97.06 36 GLU B C 1
ATOM 1524 O O . GLU B 1 36 ? 1.021 20.578 -3.924 1 97.06 36 GLU B O 1
ATOM 1529 N N . ARG B 1 37 ? 1.334 18.719 -2.883 1 97.62 37 ARG B N 1
ATOM 1530 C CA . ARG B 1 37 ? 0.094 18.094 -3.33 1 97.62 37 ARG B CA 1
ATOM 1531 C C . ARG B 1 37 ? -1.076 18.5 -2.438 1 97.62 37 ARG B C 1
ATOM 1533 O O . ARG B 1 37 ? -2.213 18.078 -2.672 1 97.62 37 ARG B O 1
ATOM 1540 N N . ILE B 1 38 ? -0.778 19.266 -1.415 1 98.56 38 ILE B N 1
ATOM 1541 C CA . ILE B 1 38 ? -1.842 19.859 -0.613 1 98.56 38 ILE B CA 1
ATOM 1542 C C . ILE B 1 38 ? -2.096 21.297 -1.07 1 98.56 38 ILE B C 1
ATOM 1544 O O . ILE B 1 38 ? -1.256 22.188 -0.866 1 98.56 38 ILE B O 1
ATOM 1548 N N . LEU B 1 39 ? -3.254 21.516 -1.638 1 98.25 39 LEU B N 1
ATOM 1549 C CA . LEU B 1 39 ? -3.576 22.812 -2.199 1 98.25 39 LEU B CA 1
ATOM 1550 C C . LEU B 1 39 ? -4.117 23.75 -1.123 1 98.25 39 LEU B C 1
ATOM 1552 O O . LEU B 1 39 ? -3.812 24.953 -1.124 1 98.25 39 LEU B O 1
ATOM 1556 N N . GLU B 1 40 ? -4.957 23.125 -0.297 1 97.81 40 GLU B N 1
ATOM 1557 C CA . GLU B 1 40 ? -5.609 23.953 0.712 1 97.81 40 GLU B CA 1
ATOM 1558 C C . GLU B 1 40 ? -6.035 23.125 1.918 1 97.81 40 GLU B C 1
ATOM 1560 O O . GLU B 1 40 ? -6.527 22 1.765 1 97.81 40 GLU B O 1
ATOM 1565 N N . GLY B 1 41 ? -5.836 23.688 3.076 1 97.44 41 GLY B N 1
ATOM 1566 C CA . GLY B 1 41 ? -6.367 23.188 4.332 1 97.44 41 GLY B CA 1
ATOM 1567 C C . GLY B 1 41 ? -6.922 24.281 5.227 1 97.44 41 GLY B C 1
ATOM 1568 O O . GLY B 1 41 ? -6.258 25.297 5.461 1 97.44 41 GLY B O 1
ATOM 1569 N N . ASN B 1 42 ? -8.164 24.047 5.691 1 97.06 42 ASN B N 1
ATOM 1570 C CA . ASN B 1 42 ? -8.773 25.031 6.578 1 97.06 42 ASN B CA 1
ATOM 1571 C C . ASN B 1 42 ? -9.672 24.375 7.617 1 97.06 42 ASN B C 1
ATOM 1573 O O . ASN B 1 42 ? -10.227 23.297 7.371 1 97.06 42 ASN B O 1
ATOM 1577 N N . MET B 1 43 ? -9.859 25.094 8.711 1 96.88 43 MET B N 1
ATOM 1578 C CA . MET B 1 43 ? -10.773 24.625 9.75 1 96.88 43 MET B CA 1
ATOM 1579 C C . MET B 1 43 ? -12.219 24.734 9.289 1 96.88 43 MET B C 1
ATOM 1581 O O . MET B 1 43 ? -12.633 25.781 8.781 1 96.88 43 MET B O 1
ATOM 1585 N N . HIS B 1 44 ? -12.914 23.672 9.359 1 97 44 HIS B N 1
ATOM 1586 C CA . HIS B 1 44 ? -14.344 23.672 9.078 1 97 44 HIS B CA 1
ATOM 1587 C C . HIS B 1 44 ? -15.156 23.859 10.352 1 97 44 HIS B C 1
ATOM 1589 O O . HIS B 1 44 ? -16.078 24.672 10.391 1 97 44 HIS B O 1
ATOM 1595 N N . GLU B 1 45 ? -14.82 23.109 11.359 1 96.5 45 GLU B N 1
ATOM 1596 C CA . GLU B 1 45 ? -15.43 23.188 12.68 1 96.5 45 GLU B CA 1
ATOM 1597 C C . GLU B 1 45 ? -14.383 23.062 13.781 1 96.5 45 GLU B C 1
ATOM 1599 O O . GLU B 1 45 ? -13.492 22.219 13.703 1 96.5 45 GLU B O 1
ATOM 1604 N N . GLY B 1 46 ? -14.523 23.891 14.805 1 93.75 46 GLY B N 1
ATOM 1605 C CA . GLY B 1 46 ? -13.562 23.875 15.898 1 93.75 46 GLY B CA 1
ATOM 1606 C C . GLY B 1 46 ? -12.5 24.953 15.766 1 93.75 46 GLY B C 1
ATOM 1607 O O . GLY B 1 46 ? -12.492 25.719 14.797 1 93.75 46 GLY B O 1
ATOM 1608 N N . ASP B 1 47 ? -11.648 25.031 16.828 1 90 47 ASP B N 1
ATOM 1609 C CA . ASP B 1 47 ? -10.68 26.125 16.859 1 90 47 ASP B CA 1
ATOM 1610 C C . ASP B 1 47 ? -9.258 25.609 17.031 1 90 47 ASP B C 1
ATOM 1612 O O . ASP B 1 47 ? -8.305 26.375 17.109 1 90 47 ASP B O 1
ATOM 1616 N N . ASN B 1 48 ? -9.234 24.297 17.125 1 94.06 48 ASN B N 1
ATOM 1617 C CA . ASN B 1 48 ? -7.93 23.672 17.312 1 94.06 48 ASN B CA 1
ATOM 1618 C C . ASN B 1 48 ? -7.719 22.516 16.344 1 94.06 48 ASN B C 1
ATOM 1620 O O . ASN B 1 48 ? -8.5 21.547 16.344 1 94.06 48 ASN B O 1
ATOM 1624 N N . TRP B 1 49 ? -6.605 22.531 15.625 1 94.44 49 TRP B N 1
ATOM 1625 C CA . TRP B 1 49 ? -6.32 21.562 14.562 1 94.44 49 TRP B CA 1
ATOM 1626 C C . TRP B 1 49 ? -6 20.188 15.148 1 94.44 49 TRP B C 1
ATOM 1628 O O . TRP B 1 49 ? -6.059 19.188 14.445 1 94.44 49 TRP B O 1
ATOM 1638 N N . HIS B 1 50 ? -5.609 20.141 16.391 1 94.88 50 HIS B N 1
ATOM 1639 C CA . HIS B 1 50 ? -4.895 18.969 16.859 1 94.88 50 HIS B CA 1
ATOM 1640 C C . HIS B 1 50 ? -5.684 18.25 17.953 1 94.88 50 HIS B C 1
ATOM 1642 O O . HIS B 1 50 ? -5.105 17.531 18.781 1 94.88 50 HIS B O 1
ATOM 1648 N N . VAL B 1 51 ? -6.973 18.5 17.938 1 91.38 51 VAL B N 1
ATOM 1649 C CA . VAL B 1 51 ? -7.832 17.859 18.922 1 91.38 51 VAL B CA 1
ATOM 1650 C C . VAL B 1 51 ? -8.938 17.078 18.203 1 91.38 51 VAL B C 1
ATOM 1652 O O . VAL B 1 51 ? -9.297 17.391 17.078 1 91.38 51 VAL B O 1
ATOM 1655 N N . PRO B 1 52 ? -9.391 16.078 19.078 1 89.44 52 PRO B N 1
ATOM 1656 C CA . PRO B 1 52 ? -10.562 15.383 18.547 1 89.44 52 PRO B CA 1
ATOM 1657 C C . PRO B 1 52 ? -11.773 16.297 18.406 1 89.44 52 PRO B C 1
ATOM 1659 O O . PRO B 1 52 ? -11.859 17.328 19.078 1 89.44 52 PRO B O 1
ATOM 1662 N N . HIS B 1 53 ? -12.719 16.156 17.438 1 86 53 HIS B N 1
ATOM 1663 C CA . HIS B 1 53 ? -14.008 16.797 17.219 1 86 53 HIS B CA 1
ATOM 1664 C C . HIS B 1 53 ? -13.891 17.906 16.172 1 86 53 HIS B C 1
ATOM 1666 O O . HIS B 1 53 ? -14.906 18.328 15.609 1 86 53 HIS B O 1
ATOM 1672 N N . SER B 1 54 ? -12.547 18.531 16.156 1 94.75 54 SER B N 1
ATOM 1673 C CA . SER B 1 54 ? -12.383 19.516 15.0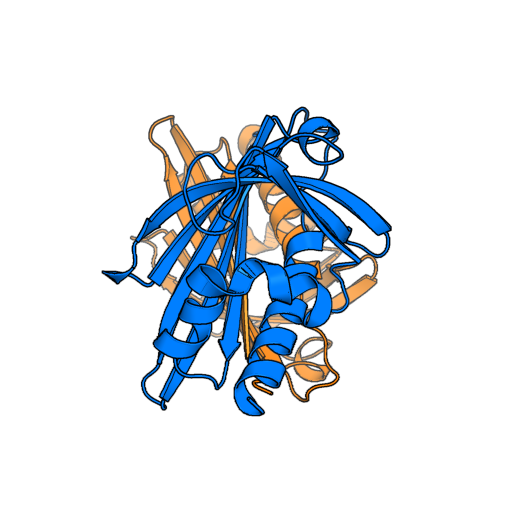86 1 94.75 54 SER B CA 1
ATOM 1674 C C . SER B 1 54 ? -12.43 18.844 13.711 1 94.75 54 SER B C 1
ATOM 1676 O O . SER B 1 54 ? -11.93 17.734 13.531 1 94.75 54 SER B O 1
ATOM 1678 N N . VAL B 1 55 ? -13.039 19.547 12.797 1 98 55 VAL B N 1
ATOM 1679 C CA . VAL B 1 55 ? -13.156 19.078 11.414 1 98 55 VAL B CA 1
ATOM 1680 C C . VAL B 1 55 ? -12.398 20.016 10.484 1 98 55 VAL B C 1
ATOM 1682 O O . VAL B 1 55 ? -12.555 21.234 10.555 1 98 55 VAL B O 1
ATOM 1685 N N . LYS B 1 56 ? -11.555 19.5 9.672 1 98.44 56 LYS B N 1
ATOM 1686 C CA . LYS B 1 56 ? -10.812 20.281 8.688 1 98.44 56 LYS B CA 1
ATOM 1687 C C . LYS B 1 56 ? -11.266 19.969 7.266 1 98.44 56 LYS B C 1
ATOM 1689 O O . LYS B 1 56 ? -11.617 18.812 6.965 1 98.44 56 LYS B O 1
ATOM 1694 N N . ASN B 1 57 ? -11.25 21 6.402 1 98.38 57 ASN B N 1
ATOM 1695 C CA . ASN B 1 57 ? -11.422 20.844 4.961 1 98.38 57 ASN B CA 1
ATOM 1696 C C . ASN B 1 57 ? -10.078 20.797 4.238 1 98.38 57 ASN B C 1
ATOM 1698 O O . ASN B 1 57 ? -9.188 21.594 4.523 1 98.38 57 ASN B O 1
ATOM 1702 N N . TRP B 1 58 ? -9.961 19.859 3.342 1 98.5 58 TRP B N 1
ATOM 1703 C CA . TRP B 1 58 ? -8.734 19.734 2.57 1 98.5 58 TRP B CA 1
ATOM 1704 C C . TRP B 1 58 ? -9.023 19.703 1.074 1 98.5 58 TRP B C 1
ATOM 1706 O O . TRP B 1 58 ? -10.023 19.109 0.648 1 98.5 58 TRP B O 1
ATOM 1716 N N . THR B 1 59 ? -8.219 20.328 0.291 1 98.75 59 THR B N 1
ATOM 1717 C CA . THR B 1 59 ? -8.109 20.109 -1.147 1 98.75 59 THR B CA 1
ATOM 1718 C C . THR B 1 59 ? -6.738 19.531 -1.501 1 98.75 59 THR B C 1
ATOM 1720 O O . THR B 1 59 ? -5.707 20.156 -1.239 1 98.75 59 THR B O 1
ATOM 1723 N N . LEU B 1 60 ? -6.715 18.375 -2.049 1 98.56 60 LEU B N 1
ATOM 1724 C CA . LEU B 1 60 ? -5.496 17.625 -2.324 1 98.56 60 LEU B CA 1
ATOM 1725 C C . LEU B 1 60 ? -5.387 17.297 -3.809 1 98.56 60 LEU B C 1
ATOM 1727 O O . LEU B 1 60 ? -6.398 17.234 -4.512 1 98.56 60 LEU B O 1
ATOM 1731 N N . ILE B 1 61 ? -4.203 17.078 -4.305 1 98.44 61 ILE B N 1
ATOM 1732 C CA . ILE B 1 61 ? -3.988 16.484 -5.621 1 98.44 61 ILE B CA 1
ATOM 1733 C C . ILE B 1 61 ? -3.711 14.992 -5.469 1 98.44 61 ILE B C 1
ATOM 1735 O O . ILE B 1 61 ? -2.688 14.594 -4.902 1 98.44 61 ILE B O 1
ATOM 1739 N N . VAL B 1 62 ? -4.59 14.164 -5.949 1 97.06 62 VAL B N 1
ATOM 1740 C CA . VAL B 1 62 ? -4.449 12.711 -5.973 1 97.06 62 VAL B CA 1
ATOM 1741 C C . VAL B 1 62 ? -4.652 12.195 -7.398 1 97.06 62 VAL B C 1
ATOM 1743 O O . VAL B 1 62 ? -5.621 12.562 -8.062 1 97.06 62 VAL B O 1
ATOM 1746 N N . ASP B 1 63 ? -3.75 11.414 -7.871 1 93.69 63 ASP B N 1
ATOM 1747 C CA . ASP B 1 63 ? -3.783 10.938 -9.25 1 93.69 63 ASP B CA 1
ATOM 1748 C C . ASP B 1 63 ? -3.865 12.102 -10.234 1 93.69 63 ASP B C 1
ATOM 1750 O O . ASP B 1 63 ? -4.625 12.047 -11.203 1 93.69 63 ASP B O 1
ATOM 1754 N N . GLY B 1 64 ? -3.236 13.125 -9.867 1 94.94 64 GLY B N 1
ATOM 1755 C CA . GLY B 1 64 ? -3.1 14.266 -10.758 1 94.94 64 GLY B CA 1
ATOM 1756 C C . GLY B 1 64 ? -4.332 15.148 -10.789 1 94.94 64 GLY B C 1
ATOM 1757 O O . GLY B 1 64 ? -4.395 16.109 -11.562 1 94.94 64 GLY B O 1
ATOM 1758 N N . LYS B 1 65 ? -5.305 14.922 -9.93 1 96.75 65 LYS B N 1
ATOM 1759 C CA . LYS B 1 65 ? -6.543 15.703 -9.93 1 96.75 65 LYS B CA 1
ATOM 1760 C C . LYS B 1 65 ? -6.844 16.25 -8.539 1 96.75 65 LYS B C 1
ATOM 1762 O O . LYS B 1 65 ? -6.598 15.57 -7.535 1 96.75 65 LYS B O 1
ATOM 1767 N N . PRO B 1 66 ? -7.441 17.422 -8.484 1 98.25 66 PRO B N 1
ATOM 1768 C CA . PRO B 1 66 ? -7.871 17.938 -7.184 1 98.25 66 PRO B CA 1
ATOM 1769 C C . PRO B 1 66 ? -9.055 17.156 -6.602 1 98.25 66 PRO B C 1
ATOM 1771 O O . PRO B 1 66 ? -9.992 16.828 -7.324 1 98.25 66 PRO B O 1
ATOM 1774 N N . ILE B 1 67 ? -9.016 16.859 -5.348 1 98.31 67 ILE B N 1
ATOM 1775 C CA . ILE B 1 67 ? -10.141 16.281 -4.633 1 98.31 67 ILE B CA 1
ATOM 1776 C C . 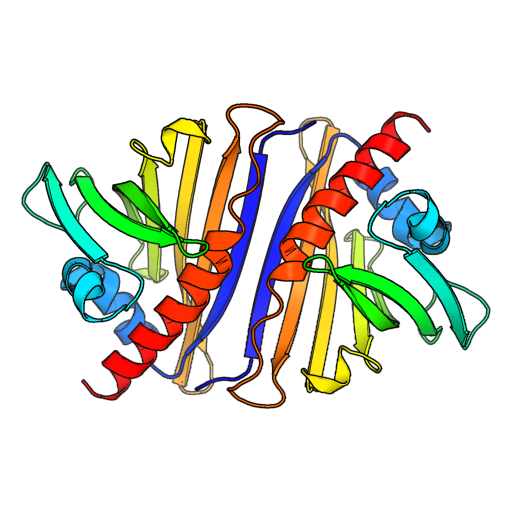ILE B 1 67 ? -10.391 17.062 -3.342 1 98.31 67 ILE B C 1
ATOM 1778 O O . ILE B 1 67 ? -9.477 17.672 -2.797 1 98.31 67 ILE B O 1
ATOM 1782 N N . LYS B 1 68 ? -11.586 17.031 -2.912 1 98.5 68 LYS B N 1
ATOM 1783 C CA . LYS B 1 68 ? -11.961 17.688 -1.663 1 98.5 68 LYS B CA 1
ATOM 1784 C C . LYS B 1 68 ? -12.5 16.688 -0.652 1 98.5 68 LYS B C 1
ATOM 1786 O O . LYS B 1 68 ? -13.219 15.75 -1.019 1 98.5 68 LYS B O 1
ATOM 1791 N N . LEU B 1 69 ? -12.141 16.938 0.628 1 98.56 69 LEU B N 1
ATOM 1792 C CA . LEU B 1 69 ? -12.602 16.047 1.688 1 98.56 69 LEU B CA 1
ATOM 1793 C C . LEU B 1 69 ? -12.586 16.75 3.039 1 98.56 69 LEU B C 1
ATOM 1795 O O . LEU B 1 69 ? -12.016 17.844 3.168 1 98.56 69 LEU B O 1
ATOM 1799 N N . LYS B 1 70 ? -13.273 16.125 3.975 1 98.38 70 LYS B N 1
ATOM 1800 C CA . LYS B 1 70 ? -13.195 16.531 5.379 1 98.38 70 LYS B CA 1
ATOM 1801 C C . LYS B 1 70 ? -12.469 15.477 6.211 1 98.38 70 LYS B C 1
ATOM 1803 O O . LYS B 1 70 ? -12.523 14.289 5.902 1 98.38 70 LYS B O 1
ATOM 1808 N N . GLU B 1 71 ? -11.789 15.992 7.18 1 98.06 71 GLU B N 1
ATOM 1809 C CA . GLU B 1 71 ? -10.992 15.125 8.039 1 98.06 71 GLU B CA 1
ATOM 1810 C C . GLU B 1 71 ? -11.211 15.461 9.516 1 98.06 71 GLU B C 1
ATOM 1812 O O . GLU B 1 71 ? -11.297 16.641 9.883 1 98.06 71 GLU B O 1
ATOM 1817 N N . LYS B 1 72 ? -11.383 14.453 10.328 1 97.44 72 LYS B N 1
ATOM 1818 C CA . LYS B 1 72 ? -11.398 14.648 11.781 1 97.44 72 LYS B CA 1
ATOM 1819 C C . LYS B 1 72 ? -10.516 13.617 12.477 1 97.44 72 LYS B C 1
ATOM 1821 O O . LYS B 1 72 ? -10.406 12.477 12.023 1 97.44 72 LYS B O 1
ATOM 1826 N N . ILE B 1 73 ? -9.992 13.961 13.648 1 97.62 73 ILE B N 1
ATOM 1827 C CA . ILE B 1 73 ? -9.164 13.062 14.445 1 97.62 73 ILE B CA 1
ATOM 1828 C C . ILE B 1 73 ? -10.055 12.148 15.281 1 97.62 73 ILE B C 1
ATOM 1830 O O . ILE B 1 73 ? -10.969 12.617 15.969 1 97.62 73 ILE B O 1
ATOM 1834 N N . GLU B 1 74 ? -9.781 10.922 15.227 1 96.94 74 GLU B N 1
ATOM 1835 C CA . GLU B 1 74 ? -10.492 9.961 16.062 1 96.94 74 GLU B CA 1
ATOM 1836 C C . GLU B 1 74 ? -9.688 9.609 17.297 1 96.94 74 GLU B C 1
ATOM 1838 O O . GLU B 1 74 ? -10.258 9.414 18.375 1 96.94 74 GLU B O 1
ATOM 1843 N N . ALA B 1 75 ? -8.422 9.453 17.188 1 96.38 75 ALA B N 1
ATOM 1844 C CA . ALA B 1 75 ? -7.586 9.078 18.328 1 96.38 75 ALA B CA 1
ATOM 1845 C C . ALA B 1 75 ? -6.145 9.531 18.125 1 96.38 75 ALA B C 1
ATOM 1847 O O . ALA B 1 75 ? -5.633 9.523 17 1 96.38 75 ALA B O 1
ATOM 1848 N N . ILE B 1 76 ? -5.523 9.922 19.219 1 96.06 76 ILE B N 1
ATOM 1849 C CA . ILE B 1 76 ? -4.098 10.219 19.266 1 96.06 76 ILE B CA 1
ATOM 1850 C C . ILE B 1 76 ? -3.43 9.383 20.344 1 96.06 76 ILE B C 1
ATOM 1852 O O . ILE B 1 76 ? -3.893 9.359 21.5 1 96.06 76 ILE B O 1
ATOM 1856 N N . ASP B 1 77 ? -2.447 8.688 20.016 1 97.44 77 ASP B N 1
ATOM 1857 C CA . ASP B 1 77 ? -1.609 7.941 20.953 1 97.44 77 ASP B CA 1
ATOM 1858 C C . ASP B 1 77 ? -0.174 8.469 20.953 1 97.44 77 ASP B C 1
ATOM 1860 O O . ASP B 1 77 ? 0.651 8.016 20.156 1 97.44 77 ASP B O 1
ATOM 1864 N N . LYS B 1 78 ? 0.138 9.391 21.781 1 96 78 LYS B N 1
ATOM 1865 C CA . LYS B 1 78 ? 1.445 10.039 21.812 1 96 78 LYS B CA 1
ATOM 1866 C C . LYS B 1 78 ? 2.545 9.055 22.188 1 96 78 LYS B C 1
ATOM 1868 O O . LYS B 1 78 ? 3.662 9.133 21.672 1 96 78 LYS B O 1
ATOM 1873 N N . GLU B 1 79 ? 2.24 8.156 23.062 1 96.88 79 GLU B N 1
ATOM 1874 C CA . GLU B 1 79 ? 3.225 7.176 23.5 1 96.88 79 GLU B CA 1
ATOM 1875 C C . GLU B 1 79 ? 3.697 6.309 22.344 1 96.88 79 GLU B C 1
ATOM 1877 O O . GLU B 1 79 ? 4.898 6.07 22.188 1 96.88 79 GLU B O 1
ATOM 1882 N N . ASN B 1 80 ? 2.779 5.891 21.531 1 97.62 80 ASN B N 1
ATOM 1883 C CA . ASN B 1 80 ? 3.109 5.023 20.406 1 97.62 80 ASN B CA 1
ATOM 1884 C C . ASN B 1 80 ? 3.254 5.82 19.109 1 97.62 80 ASN B C 1
ATOM 1886 O O . ASN B 1 80 ? 3.393 5.238 18.031 1 97.62 80 ASN B O 1
ATOM 1890 N N . LYS B 1 81 ? 3.176 7.137 19.172 1 98.38 81 LYS B N 1
ATOM 1891 C CA . LYS B 1 81 ? 3.326 8.062 18.047 1 98.38 81 LYS B CA 1
ATOM 1892 C C . LYS B 1 81 ? 2.404 7.684 16.891 1 98.38 81 LYS B C 1
ATOM 1894 O O . LYS B 1 81 ? 2.857 7.531 15.75 1 98.38 81 LYS B O 1
ATOM 1899 N N . SER B 1 82 ? 1.155 7.605 17.172 1 98.5 82 SER B N 1
ATOM 1900 C CA . SER B 1 82 ? 0.179 7.242 16.156 1 98.5 82 SER B CA 1
ATOM 1901 C C . SER B 1 82 ? -1.052 8.141 16.219 1 98.5 82 SER B C 1
ATOM 1903 O O . SER B 1 82 ? -1.383 8.672 17.281 1 98.5 82 SER B O 1
ATOM 1905 N N . ILE B 1 83 ? -1.662 8.375 15.102 1 98.12 83 ILE B N 1
ATOM 1906 C CA . ILE B 1 83 ? -2.895 9.148 14.977 1 98.12 83 ILE B CA 1
ATOM 1907 C C . ILE B 1 83 ? -3.867 8.414 14.055 1 98.12 83 ILE B C 1
ATOM 1909 O O . ILE B 1 83 ? -3.465 7.859 13.031 1 98.12 83 ILE B O 1
ATOM 1913 N N . THR B 1 84 ? -5.121 8.328 14.383 1 98.19 84 THR B N 1
ATOM 1914 C CA . THR B 1 84 ? -6.195 7.828 13.531 1 98.19 84 THR B CA 1
ATOM 1915 C C . THR B 1 84 ? -7.098 8.969 13.07 1 98.19 84 THR B C 1
ATOM 1917 O O . THR B 1 84 ? -7.582 9.758 13.883 1 98.19 84 THR B O 1
ATOM 1920 N N . TYR B 1 85 ? -7.285 9.047 11.766 1 98.12 85 TYR B N 1
ATOM 1921 C CA . TYR B 1 85 ? -8.18 10.031 11.164 1 98.12 85 TYR B CA 1
ATOM 1922 C C . TYR B 1 85 ? -9.375 9.359 10.508 1 98.12 85 TYR B C 1
ATOM 1924 O O . TYR B 1 85 ? -9.25 8.25 9.977 1 98.12 85 TYR B O 1
ATOM 1932 N N . ASN B 1 86 ? -10.445 10.062 10.57 1 98.19 86 ASN B N 1
ATOM 1933 C CA . ASN B 1 86 ? -11.609 9.734 9.75 1 98.19 86 ASN B CA 1
ATOM 1934 C C . ASN B 1 86 ? -11.805 10.742 8.625 1 98.19 86 ASN B C 1
ATOM 1936 O O . ASN B 1 86 ? -11.852 11.953 8.867 1 98.19 86 ASN B O 1
ATOM 1940 N N . LEU B 1 87 ? -11.812 10.242 7.402 1 98.25 87 LEU B N 1
ATOM 1941 C CA . LEU B 1 87 ? -12.062 11.086 6.238 1 98.25 87 LEU B CA 1
ATOM 1942 C C . LEU B 1 87 ? -13.469 10.852 5.691 1 98.25 87 LEU B C 1
ATOM 1944 O O . LEU B 1 87 ? -13.93 9.711 5.613 1 98.25 87 LEU B O 1
ATOM 1948 N N . PHE B 1 88 ? -14.086 11.977 5.332 1 98 88 PHE B N 1
ATOM 1949 C CA . PHE B 1 88 ? -15.477 11.867 4.918 1 98 88 PHE B CA 1
ATOM 1950 C C . PHE B 1 88 ? -15.891 13.062 4.074 1 98 88 PHE B C 1
ATOM 1952 O O . PHE B 1 88 ? -15.07 13.938 3.783 1 98 88 PHE B O 1
ATOM 1959 N N . ASP B 1 89 ? -17.031 13.023 3.521 1 97.75 89 ASP B N 1
ATOM 1960 C CA . ASP B 1 89 ? -17.641 14.086 2.729 1 97.75 89 ASP B CA 1
ATOM 1961 C C . ASP B 1 89 ? -16.844 14.352 1.456 1 97.75 89 ASP B C 1
ATOM 1963 O O . ASP B 1 89 ? -15.797 13.727 1.23 1 97.75 89 ASP B O 1
ATOM 1967 N N . GLY B 1 90 ? -17.375 15.133 0.531 1 97.44 90 GLY B N 1
ATOM 1968 C CA . GLY B 1 90 ? -16.734 15.477 -0.726 1 97.44 90 GLY B CA 1
ATOM 1969 C C . GLY B 1 90 ? -16.516 14.281 -1.634 1 97.44 90 GLY B C 1
ATOM 1970 O O . GLY B 1 90 ? -17.438 13.492 -1.854 1 97.44 90 GLY B O 1
ATOM 1971 N N . ASP B 1 91 ? -15.297 14.18 -2.115 1 97.5 91 ASP B N 1
ATOM 1972 C CA . ASP B 1 91 ? -14.977 13.125 -3.076 1 97.5 91 ASP B CA 1
ATOM 1973 C C . ASP B 1 91 ? -14.875 11.766 -2.389 1 97.5 91 ASP B C 1
ATOM 1975 O O . ASP B 1 91 ? -15.008 10.719 -3.033 1 97.5 91 ASP B O 1
ATOM 1979 N N . I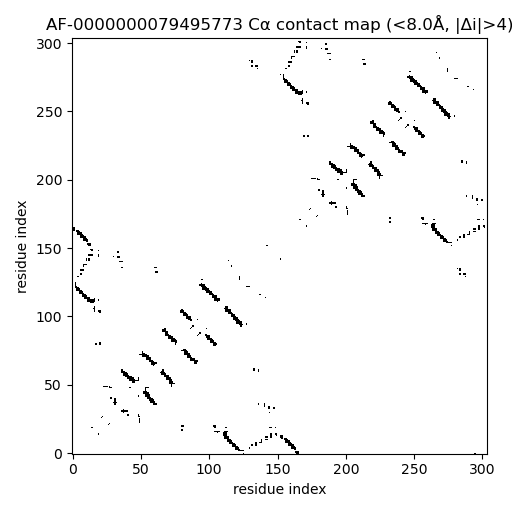LE B 1 92 ? -14.695 11.727 -1.11 1 98.25 92 ILE B N 1
ATOM 1980 C CA . ILE B 1 92 ? -14.562 10.477 -0.362 1 98.25 92 ILE B CA 1
ATOM 1981 C C . ILE B 1 92 ? -15.914 9.781 -0.26 1 98.25 92 ILE B C 1
ATOM 1983 O O . ILE B 1 92 ? -16.047 8.609 -0.603 1 98.25 92 ILE B O 1
ATOM 1987 N N . SER B 1 93 ? -16.922 10.531 0.084 1 97.88 93 SER B N 1
ATOM 1988 C CA . SER B 1 93 ? -18.234 9.938 0.335 1 97.88 93 SER B CA 1
ATOM 1989 C C . SER B 1 93 ? -18.906 9.523 -0.967 1 97.88 93 SER B C 1
ATOM 1991 O O . SER B 1 93 ? -19.875 8.758 -0.955 1 97.88 93 SER B O 1
ATOM 1993 N N . LYS B 1 94 ? -18.438 10.062 -2.086 1 97.5 94 LYS B N 1
ATOM 1994 C CA . LYS B 1 94 ? -18.969 9.664 -3.387 1 97.5 94 LYS B CA 1
ATOM 1995 C C . LYS B 1 94 ? -18.562 8.234 -3.729 1 97.5 94 LYS B C 1
ATOM 1997 O O . LYS B 1 94 ? -19.266 7.547 -4.484 1 97.5 94 LYS B O 1
ATOM 2002 N N . ASN B 1 95 ? -17.5 7.777 -3.086 1 97.56 95 ASN B N 1
ATOM 2003 C CA . ASN B 1 95 ? -16.922 6.523 -3.553 1 97.56 95 ASN B CA 1
ATOM 2004 C C . ASN B 1 95 ? -16.797 5.508 -2.42 1 97.56 95 ASN B C 1
ATOM 2006 O O . ASN B 1 95 ? -16.766 4.301 -2.662 1 97.56 95 ASN B O 1
ATOM 2010 N N . TYR B 1 96 ? -16.797 6.008 -1.188 1 98.25 96 TYR B N 1
ATOM 2011 C CA . TYR B 1 96 ? -16.484 5.121 -0.075 1 98.25 96 TYR B CA 1
ATOM 2012 C C . TYR B 1 96 ? -17.438 5.344 1.089 1 98.25 96 TYR B C 1
ATOM 2014 O O . TYR B 1 96 ? -17.781 6.484 1.415 1 98.25 96 TYR B O 1
ATOM 2022 N N . LYS B 1 97 ? -17.844 4.281 1.715 1 97.5 97 LYS B N 1
ATOM 2023 C CA . LYS B 1 97 ? -18.656 4.336 2.928 1 97.5 97 LYS B CA 1
ATOM 2024 C C . LYS B 1 97 ? -17.781 4.566 4.16 1 97.5 97 LYS B C 1
ATOM 2026 O O . LYS B 1 97 ? -18.219 5.211 5.117 1 97.5 97 LYS B O 1
ATOM 2031 N N . VAL B 1 98 ? -16.641 3.928 4.082 1 97.75 98 VAL B N 1
ATOM 2032 C CA . VAL B 1 98 ? -15.641 4.035 5.148 1 97.75 98 VAL B CA 1
ATOM 2033 C C . VAL B 1 98 ? -14.297 4.441 4.562 1 97.75 98 VAL B C 1
ATOM 2035 O O . VAL B 1 98 ? -13.859 3.891 3.549 1 97.75 98 VAL B O 1
ATOM 2038 N N . PHE B 1 99 ? -13.703 5.34 5.164 1 98.62 99 PHE B N 1
ATOM 2039 C CA . PHE B 1 99 ? -12.359 5.762 4.773 1 98.62 99 PHE B CA 1
ATOM 2040 C C . PHE B 1 99 ? -11.57 6.25 5.984 1 98.62 99 PHE B C 1
ATOM 2042 O O . PHE B 1 99 ? -11.734 7.391 6.418 1 98.62 99 PHE B O 1
ATOM 2049 N N . LYS B 1 100 ? -10.719 5.398 6.477 1 98.44 100 LYS B N 1
ATOM 2050 C CA . LYS B 1 100 ? -9.898 5.719 7.637 1 98.44 100 LYS B CA 1
ATOM 2051 C C . LYS B 1 100 ? -8.422 5.812 7.254 1 98.44 100 LYS B C 1
ATOM 2053 O O . LYS B 1 100 ? -7.934 5.023 6.445 1 98.44 100 LYS B O 1
ATOM 2058 N N . PHE B 1 101 ? -7.812 6.73 7.859 1 98 101 PHE B N 1
ATOM 2059 C CA . PHE B 1 101 ? -6.387 6.961 7.652 1 98 101 PHE B CA 1
ATOM 2060 C C . PHE B 1 101 ? -5.617 6.797 8.953 1 98 101 PHE B C 1
ATOM 2062 O O . PHE B 1 101 ? -5.91 7.477 9.945 1 98 101 PHE B O 1
ATOM 2069 N N . PHE B 1 102 ? -4.664 5.91 9.016 1 98.56 102 PHE B N 1
ATOM 2070 C CA . PHE B 1 102 ? -3.814 5.656 10.172 1 98.56 102 PHE B CA 1
ATOM 2071 C C . PHE B 1 102 ? -2.383 6.098 9.898 1 98.56 102 PHE B C 1
ATOM 2073 O O . PHE B 1 102 ? -1.79 5.719 8.883 1 98.56 102 PHE B O 1
ATOM 2080 N N . PHE B 1 103 ? -1.896 6.914 10.789 1 98.75 103 PHE B N 1
ATOM 2081 C CA . PHE B 1 103 ? -0.521 7.395 10.711 1 98.75 103 PHE B CA 1
ATOM 2082 C C . PHE B 1 103 ? 0.268 6.977 11.945 1 98.75 103 PHE B C 1
ATOM 2084 O O . PHE B 1 103 ? -0.208 7.129 13.078 1 98.75 103 PHE B O 1
ATOM 2091 N N . GLN B 1 104 ? 1.474 6.438 11.766 1 98.88 104 GLN B N 1
ATOM 2092 C CA . GLN B 1 104 ? 2.33 6.055 12.891 1 98.88 104 GLN B CA 1
ATOM 2093 C C . GLN B 1 104 ? 3.805 6.219 12.531 1 98.88 104 GLN B C 1
ATOM 2095 O O . GLN B 1 104 ? 4.203 5.973 11.391 1 98.88 104 GLN B O 1
ATOM 2100 N N . VAL B 1 105 ? 4.578 6.586 13.477 1 98.81 105 VAL B N 1
ATOM 2101 C CA . VAL B 1 105 ? 6.012 6.758 13.266 1 98.81 105 VAL B CA 1
ATOM 2102 C C . VAL B 1 105 ? 6.789 5.832 14.195 1 98.81 105 VAL B C 1
ATOM 2104 O O . VAL B 1 105 ? 6.492 5.746 15.391 1 98.81 105 VAL B O 1
ATOM 2107 N N . PHE B 1 106 ? 7.77 5.121 13.625 1 98.5 106 PHE B N 1
ATOM 2108 C CA . PHE B 1 106 ? 8.609 4.195 14.375 1 98.5 106 PHE B CA 1
ATOM 2109 C C . PHE B 1 106 ? 10.055 4.68 14.406 1 98.5 106 PHE B C 1
ATOM 2111 O O . PHE B 1 106 ? 10.578 5.164 13.398 1 98.5 106 PHE B O 1
ATOM 2118 N N . GLU B 1 107 ? 10.656 4.434 15.531 1 97.75 107 GLU B N 1
ATOM 2119 C CA . GLU B 1 107 ? 12.07 4.754 15.656 1 97.75 107 GLU B CA 1
ATOM 2120 C C . GLU B 1 107 ? 12.938 3.705 14.961 1 97.75 107 GLU B C 1
ATOM 2122 O O . GLU B 1 107 ? 12.633 2.512 15.008 1 97.75 107 GLU B O 1
ATOM 2127 N N . LYS B 1 108 ? 14 4.227 14.352 1 95.62 108 LYS B N 1
ATOM 2128 C CA . LYS B 1 108 ? 14.992 3.316 13.797 1 95.62 108 LYS B CA 1
ATOM 2129 C C . LYS B 1 108 ? 16.297 3.369 14.586 1 95.62 108 LYS B C 1
ATOM 2131 O O . LYS B 1 108 ? 16.562 4.352 15.281 1 95.62 108 LYS B O 1
ATOM 2136 N N . SER B 1 109 ? 17.125 2.367 14.43 1 93.88 109 SER B N 1
ATOM 2137 C CA . SER B 1 109 ? 18.359 2.25 15.188 1 93.88 109 SER B CA 1
ATOM 2138 C C . SER B 1 109 ? 19.406 3.26 14.711 1 93.88 109 SER B C 1
ATOM 2140 O O . SER B 1 109 ? 20.297 3.641 15.469 1 93.88 109 SER B O 1
ATOM 2142 N N . ASP B 1 110 ? 19.297 3.795 13.555 1 91.94 110 ASP B N 1
ATOM 2143 C CA . ASP B 1 110 ? 20.312 4.672 12.992 1 91.94 110 ASP B CA 1
ATOM 2144 C C . ASP B 1 110 ? 19.984 6.141 13.25 1 91.94 110 ASP B C 1
ATOM 2146 O O . ASP B 1 110 ? 20.609 7.031 12.68 1 91.94 110 ASP B O 1
ATOM 2150 N N . GLY B 1 111 ? 18.984 6.43 14.047 1 94.25 111 GLY B N 1
ATOM 2151 C CA . GLY B 1 111 ? 18.672 7.801 14.414 1 94.25 111 GLY B CA 1
ATOM 2152 C C . GLY B 1 111 ? 17.531 8.383 13.609 1 94.25 111 GLY B C 1
ATOM 2153 O O . GLY B 1 111 ? 16.953 9.406 13.984 1 94.25 111 GLY B O 1
ATOM 2154 N N . GLY B 1 112 ? 17.156 7.695 12.516 1 96.38 112 GLY B N 1
ATOM 2155 C CA . GLY B 1 112 ? 16.016 8.117 11.719 1 96.38 112 GLY B CA 1
ATOM 2156 C C . GLY B 1 112 ? 14.719 7.457 12.141 1 96.38 112 GLY B C 1
ATOM 2157 O O . GLY B 1 112 ? 14.555 7.098 13.305 1 96.38 112 GLY B O 1
ATOM 2158 N N . ALA B 1 113 ? 13.773 7.48 11.203 1 97.81 113 ALA B N 1
ATOM 2159 C CA . ALA B 1 113 ? 12.461 6.941 11.531 1 97.81 113 ALA B CA 1
ATOM 2160 C C . ALA B 1 113 ? 11.82 6.266 10.32 1 97.81 113 ALA B C 1
ATOM 2162 O O . ALA B 1 113 ? 12.344 6.359 9.203 1 97.81 113 ALA B O 1
ATOM 2163 N N . THR B 1 114 ? 10.859 5.48 10.586 1 98.06 11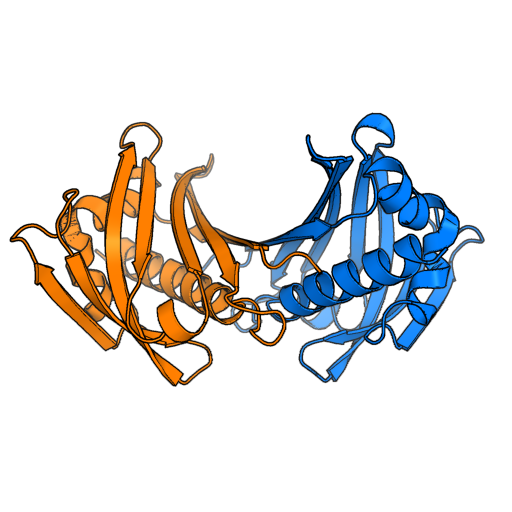4 THR B N 1
ATOM 2164 C CA . THR B 1 114 ? 9.93 4.996 9.57 1 98.06 114 THR B CA 1
ATOM 2165 C C . THR B 1 114 ? 8.539 5.586 9.781 1 98.06 114 THR B C 1
ATOM 2167 O O . THR B 1 114 ? 7.965 5.465 10.867 1 98.06 114 THR B O 1
ATOM 2170 N N . ALA B 1 115 ? 8.07 6.316 8.797 1 98.44 115 ALA B N 1
ATOM 2171 C CA . ALA B 1 115 ? 6.691 6.801 8.797 1 98.44 115 ALA B CA 1
ATOM 2172 C C . ALA B 1 115 ? 5.773 5.832 8.055 1 98.44 115 ALA B C 1
ATOM 2174 O O . ALA B 1 115 ? 6.004 5.523 6.883 1 98.44 115 ALA B O 1
ATOM 2175 N N . LYS B 1 116 ? 4.781 5.355 8.695 1 98.81 116 LYS B N 1
ATOM 2176 C CA . LYS B 1 116 ? 3.83 4.41 8.125 1 98.81 116 LYS B CA 1
ATOM 2177 C C . LYS B 1 116 ? 2.453 5.047 7.957 1 98.81 116 LYS B C 1
ATOM 2179 O O . LYS B 1 116 ? 1.9 5.598 8.914 1 98.81 116 LYS B O 1
ATOM 2184 N N . PHE B 1 117 ? 1.892 4.977 6.742 1 98.81 117 PHE B N 1
ATOM 2185 C CA . PHE B 1 117 ? 0.567 5.473 6.387 1 98.81 117 PHE B CA 1
ATOM 2186 C C . PHE B 1 117 ? -0.326 4.332 5.91 1 98.81 117 PHE B C 1
ATOM 2188 O O . PHE B 1 117 ? 0.044 3.586 5 1 98.81 117 PHE B O 1
ATOM 2195 N N . THR B 1 118 ? -1.479 4.195 6.535 1 98.81 118 THR B N 1
ATOM 2196 C CA . THR B 1 118 ? -2.406 3.127 6.18 1 98.81 118 THR B CA 1
ATOM 2197 C C . THR B 1 118 ? -3.805 3.684 5.934 1 98.81 118 THR B C 1
ATOM 2199 O O . THR B 1 118 ? -4.281 4.535 6.684 1 98.81 118 THR B O 1
ATOM 2202 N N . ILE B 1 119 ? -4.422 3.211 4.867 1 98.69 119 ILE B N 1
ATOM 2203 C CA . ILE B 1 119 ? -5.824 3.514 4.598 1 98.69 119 ILE B CA 1
ATOM 2204 C C . ILE B 1 119 ? -6.66 2.24 4.715 1 98.69 119 ILE B C 1
ATOM 2206 O O . ILE B 1 119 ? -6.293 1.197 4.164 1 98.69 119 ILE B O 1
ATOM 2210 N N . GLU B 1 120 ? -7.668 2.318 5.445 1 98.44 120 GLU B N 1
ATOM 2211 C CA . GLU B 1 120 ? -8.734 1.326 5.438 1 98.44 120 GLU B CA 1
ATOM 2212 C C . GLU B 1 120 ? -10.008 1.891 4.812 1 98.44 120 GLU B C 1
ATOM 2214 O O . GLU B 1 120 ? -10.438 2.998 5.152 1 98.44 120 GLU B O 1
ATOM 2219 N N . TYR B 1 121 ? -10.609 1.054 3.875 1 98.06 121 TYR B N 1
ATOM 2220 C CA . TYR B 1 121 ? -11.75 1.607 3.146 1 98.06 121 TYR B CA 1
ATOM 2221 C C . TYR B 1 121 ? -12.797 0.535 2.873 1 98.06 121 TYR B C 1
ATOM 2223 O O . TYR B 1 121 ? -12.5 -0.661 2.936 1 98.06 121 TYR B O 1
ATOM 2231 N N . GLU B 1 122 ? -13.961 0.989 2.723 1 97.38 122 GLU B N 1
ATOM 2232 C CA . GLU B 1 122 ? -15.078 0.224 2.178 1 97.38 122 GLU B CA 1
ATOM 2233 C C . GLU B 1 122 ? -15.742 0.963 1.017 1 97.38 122 GLU B C 1
ATOM 2235 O O . GLU B 1 122 ? -16.266 2.066 1.192 1 97.38 122 GLU B O 1
ATOM 2240 N N . LYS B 1 123 ? -15.758 0.372 -0.122 1 97.06 123 LYS B N 1
ATOM 2241 C CA . LYS B 1 123 ? -16.344 0.978 -1.312 1 97.06 123 LYS B CA 1
ATOM 2242 C C . LYS B 1 123 ? -17.875 0.992 -1.228 1 97.06 123 LYS B C 1
ATOM 2244 O O . LYS B 1 123 ? -18.469 0.117 -0.601 1 97.06 123 LYS B O 1
ATOM 2249 N N . ILE B 1 124 ? -18.5 1.973 -1.91 1 97.38 124 ILE B N 1
ATOM 2250 C CA . ILE B 1 124 ? -19.953 2.037 -1.901 1 97.38 124 ILE B CA 1
ATOM 2251 C C . ILE B 1 124 ? -20.531 0.942 -2.801 1 97.38 124 ILE B C 1
ATOM 2253 O O . ILE B 1 124 ? -21.672 0.521 -2.625 1 97.38 124 ILE B O 1
ATOM 2257 N N . ASN B 1 125 ? -19.75 0.583 -3.877 1 95.88 125 ASN B N 1
ATOM 2258 C CA . ASN B 1 125 ? -20.125 -0.531 -4.742 1 95.88 125 ASN B CA 1
ATOM 2259 C C . ASN B 1 125 ? -18.906 -1.108 -5.465 1 95.88 125 ASN B C 1
ATOM 2261 O O . ASN B 1 125 ? -17.781 -0.624 -5.289 1 95.88 125 ASN B O 1
ATOM 2265 N N . GLU B 1 126 ? -19.062 -2.104 -6.293 1 91.75 126 GLU B N 1
ATOM 2266 C CA . GLU B 1 126 ? -17.969 -2.875 -6.887 1 91.75 126 GLU B CA 1
ATOM 2267 C C . GLU B 1 126 ? -17.281 -2.09 -8 1 91.75 126 GLU B C 1
ATOM 2269 O O . GLU B 1 126 ? -16.172 -2.414 -8.398 1 91.75 126 GLU B O 1
ATOM 2274 N N . ASN B 1 127 ? -17.938 -1.068 -8.453 1 94.06 127 ASN B N 1
ATOM 2275 C CA . ASN B 1 127 ? -17.406 -0.325 -9.594 1 94.06 127 ASN B CA 1
ATOM 2276 C C . ASN B 1 127 ? -16.453 0.77 -9.148 1 94.06 127 ASN B C 1
ATOM 2278 O O . ASN B 1 127 ? -15.797 1.404 -9.984 1 94.06 127 ASN B O 1
ATOM 2282 N N . VAL B 1 128 ? -16.328 0.984 -7.867 1 95.56 128 VAL B N 1
ATOM 2283 C CA . VAL B 1 128 ? -15.414 1.977 -7.309 1 95.56 128 VAL B CA 1
ATOM 2284 C C . VAL B 1 128 ? -14.008 1.381 -7.191 1 95.56 128 VAL B C 1
ATOM 2286 O O . VAL B 1 128 ? -13.852 0.245 -6.738 1 95.56 128 VAL B O 1
ATOM 2289 N N . GLU B 1 129 ? -13.039 2.053 -7.637 1 93.94 129 GLU B N 1
ATOM 2290 C CA . GLU B 1 129 ? -11.656 1.603 -7.543 1 93.94 129 GLU B CA 1
ATOM 2291 C C . GLU B 1 129 ? -11.102 1.812 -6.137 1 93.94 129 GLU B C 1
ATOM 2293 O O . GLU B 1 129 ? -11.57 2.686 -5.402 1 93.94 129 GLU B O 1
ATOM 2298 N N . ALA B 1 130 ? -10.133 0.965 -5.789 1 95.81 130 ALA B N 1
ATOM 2299 C CA . ALA B 1 130 ? -9.383 1.218 -4.559 1 95.81 130 ALA B CA 1
ATOM 2300 C C . ALA B 1 130 ? -8.602 2.523 -4.652 1 95.81 130 ALA B C 1
ATOM 2302 O O . ALA B 1 130 ? -8.289 2.99 -5.754 1 95.81 130 ALA B O 1
ATOM 2303 N N . PRO B 1 131 ? -8.297 3.074 -3.572 1 96.81 131 PRO B N 1
ATOM 2304 C CA . PRO B 1 131 ? -7.676 4.402 -3.574 1 96.81 131 PRO B CA 1
ATOM 2305 C C . PRO B 1 131 ? -6.156 4.34 -3.709 1 96.81 131 PRO B C 1
ATOM 2307 O O . PRO B 1 131 ? -5.434 4.926 -2.896 1 96.81 131 PRO B O 1
ATOM 2310 N N . TYR B 1 132 ? -5.672 3.832 -4.82 1 96.31 132 TYR B N 1
ATOM 2311 C CA . TYR B 1 132 ? -4.246 3.602 -5.039 1 96.31 132 TYR B CA 1
ATOM 2312 C C . TYR B 1 132 ? -3.482 4.918 -5.074 1 96.31 132 TYR B C 1
ATOM 2314 O O . TYR B 1 132 ? -2.307 4.973 -4.707 1 96.31 132 TYR B O 1
ATOM 2322 N N . GLY B 1 133 ? -4.152 5.945 -5.543 1 95.62 133 GLY B N 1
ATOM 2323 C CA . GLY B 1 133 ? -3.498 7.234 -5.703 1 95.62 133 GLY B CA 1
ATOM 2324 C C . GLY B 1 133 ? -2.973 7.801 -4.395 1 95.62 133 GLY B C 1
ATOM 2325 O O . GLY B 1 133 ? -2.01 8.57 -4.391 1 95.62 133 GLY B O 1
ATOM 2326 N N . PHE B 1 134 ? -3.541 7.395 -3.295 1 97.38 134 PHE B N 1
ATOM 2327 C CA . PHE B 1 134 ? -3.131 7.918 -1.997 1 97.38 134 PHE B CA 1
ATOM 2328 C C . PHE B 1 134 ? -1.768 7.367 -1.598 1 97.38 134 PHE B C 1
ATOM 2330 O O . PHE B 1 134 ? -1.079 7.949 -0.757 1 97.38 134 PHE B O 1
ATOM 2337 N N . MET B 1 135 ? -1.322 6.238 -2.203 1 96.81 135 MET B N 1
ATOM 2338 C CA . MET B 1 135 ? -0.011 5.688 -1.874 1 96.81 135 MET B CA 1
ATOM 2339 C C . MET B 1 135 ? 1.104 6.621 -2.334 1 96.81 135 MET B C 1
ATOM 2341 O O . MET B 1 135 ? 2.021 6.922 -1.571 1 96.81 135 MET B O 1
ATOM 2345 N N . GLU B 1 136 ? 0.922 7.094 -3.521 1 95.56 136 GLU B N 1
ATOM 2346 C CA . GLU B 1 136 ? 1.89 8.07 -4.023 1 95.56 136 GLU B CA 1
ATOM 2347 C C . GLU B 1 136 ? 1.814 9.375 -3.238 1 95.56 136 GLU B C 1
ATOM 2349 O O . GLU B 1 136 ? 2.844 9.984 -2.934 1 95.56 136 GLU B O 1
ATOM 2354 N N . PHE B 1 137 ? 0.591 9.812 -2.955 1 97.5 137 PHE B N 1
ATOM 2355 C CA . PHE B 1 137 ? 0.392 11.039 -2.193 1 97.5 137 PHE B CA 1
ATOM 2356 C C . PHE B 1 137 ? 1.163 10.992 -0.879 1 97.5 137 PHE B C 1
ATOM 2358 O O . PHE B 1 137 ? 1.917 11.914 -0.563 1 97.5 137 PHE B O 1
ATOM 2365 N N . PHE B 1 138 ? 1.033 9.891 -0.146 1 97.56 138 PHE B N 1
ATOM 2366 C CA . PHE B 1 138 ? 1.673 9.766 1.159 1 97.56 138 PHE B CA 1
ATOM 2367 C C . PHE B 1 138 ? 3.184 9.625 1.011 1 97.56 138 PHE B C 1
ATOM 2369 O O . PHE B 1 138 ? 3.947 10.211 1.779 1 97.56 138 PHE B O 1
ATOM 2376 N N . ASP B 1 139 ? 3.582 8.844 0.066 1 96.31 139 ASP B N 1
ATOM 2377 C CA . ASP B 1 139 ? 5.008 8.625 -0.148 1 96.31 139 ASP B CA 1
ATOM 2378 C C . ASP B 1 139 ? 5.73 9.945 -0.4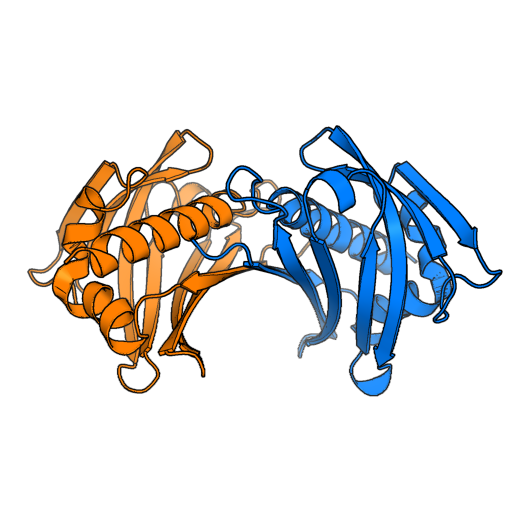17 1 96.31 139 ASP B C 1
ATOM 2380 O O . ASP B 1 139 ? 6.676 10.297 0.293 1 96.31 139 ASP B O 1
ATOM 2384 N N . LYS B 1 140 ? 5.223 10.703 -1.379 1 95.31 140 LYS B N 1
ATOM 2385 C CA . LYS B 1 140 ? 5.836 11.977 -1.734 1 95.31 140 LYS B CA 1
ATOM 2386 C C . LYS B 1 140 ? 5.711 12.984 -0.595 1 95.31 140 LYS B C 1
ATOM 2388 O O . LYS B 1 140 ? 6.664 13.695 -0.282 1 95.31 140 LYS B O 1
ATOM 2393 N N . GLY B 1 141 ? 4.566 13.047 0.002 1 97.06 141 GLY B N 1
ATOM 2394 C CA . GLY B 1 141 ? 4.359 13.953 1.124 1 97.06 141 GLY B CA 1
ATOM 2395 C C . GLY B 1 141 ? 5.312 13.695 2.277 1 97.06 141 GLY B C 1
ATOM 2396 O O . GLY B 1 141 ? 5.84 14.641 2.873 1 97.06 141 GLY B O 1
ATOM 2397 N N . ALA B 1 142 ? 5.461 12.414 2.59 1 97.06 142 ALA B N 1
ATOM 2398 C CA . ALA B 1 142 ? 6.344 12.047 3.695 1 97.06 142 ALA B CA 1
ATOM 2399 C C . ALA B 1 142 ? 7.762 12.562 3.457 1 97.06 142 ALA B C 1
ATOM 2401 O O . ALA B 1 142 ? 8.414 13.055 4.383 1 97.06 142 ALA B O 1
ATOM 2402 N N . LYS B 1 143 ? 8.211 12.477 2.262 1 95.25 143 LYS B N 1
ATOM 2403 C CA . LYS B 1 143 ? 9.562 12.906 1.907 1 95.25 143 LYS B CA 1
ATOM 2404 C C . LYS B 1 143 ? 9.672 14.43 1.95 1 95.25 143 LYS B C 1
ATOM 2406 O O . LYS B 1 143 ? 10.711 14.969 2.342 1 95.25 143 LYS B O 1
ATOM 2411 N N . GLU B 1 144 ? 8.648 15.078 1.537 1 97.06 144 GLU B N 1
ATOM 2412 C CA . GLU B 1 144 ? 8.633 16.531 1.602 1 97.06 144 GLU B CA 1
ATOM 2413 C C . GLU B 1 144 ? 8.672 17.031 3.045 1 97.06 144 GLU B C 1
ATOM 2415 O O . GLU B 1 144 ? 9.391 17.984 3.361 1 97.06 144 GLU B O 1
ATOM 2420 N N . VAL B 1 145 ? 7.945 16.406 3.893 1 97.88 145 VAL B N 1
ATOM 2421 C CA . VAL B 1 145 ? 7.965 16.734 5.312 1 97.88 145 VAL B CA 1
ATOM 2422 C C . VAL B 1 145 ? 9.359 16.484 5.883 1 97.88 145 VAL B C 1
ATOM 2424 O O . VAL B 1 145 ? 9.891 17.328 6.625 1 97.88 145 VAL B O 1
ATOM 2427 N N . ASP B 1 146 ? 9.93 15.367 5.57 1 97.31 146 ASP B N 1
ATOM 2428 C CA . ASP B 1 146 ? 11.273 15.031 6.031 1 97.31 146 ASP B CA 1
ATOM 2429 C C . ASP B 1 146 ? 12.273 16.109 5.625 1 97.31 146 ASP B C 1
ATOM 2431 O O . ASP B 1 146 ? 13.047 16.594 6.453 1 97.31 146 ASP B O 1
ATOM 2435 N N . SER B 1 147 ? 12.227 16.516 4.336 1 96.94 147 SER B N 1
ATOM 2436 C CA . SER B 1 147 ? 13.125 17.531 3.812 1 96.94 147 SER B CA 1
ATOM 2437 C C . SER B 1 147 ? 12.945 18.859 4.555 1 96.94 147 SER B C 1
ATOM 2439 O O . SER B 1 147 ? 13.93 19.531 4.871 1 96.94 147 SER B O 1
ATOM 2441 N N . TYR B 1 148 ? 11.781 19.219 4.777 1 97.94 148 TYR B N 1
ATOM 2442 C CA . TYR B 1 148 ? 11.461 20.438 5.5 1 97.94 148 TYR B CA 1
ATOM 2443 C C . TYR B 1 148 ? 12.031 20.406 6.914 1 97.94 148 TYR B C 1
ATOM 2445 O O . TYR B 1 148 ? 12.672 21.359 7.352 1 97.94 148 TYR B O 1
ATOM 2453 N N . LEU B 1 149 ? 11.875 19.281 7.598 1 97.75 149 LEU B N 1
ATOM 2454 C CA . LEU B 1 149 ? 12.258 19.172 9 1 97.75 149 LEU B CA 1
ATOM 2455 C C . LEU B 1 149 ? 13.773 19.109 9.156 1 97.75 149 LEU B C 1
ATOM 2457 O O . LEU B 1 149 ? 14.312 19.516 10.188 1 97.75 149 LEU B O 1
ATOM 2461 N N . LEU B 1 150 ? 14.383 18.609 8.156 1 96.25 150 LEU B N 1
ATOM 2462 C CA . LEU B 1 150 ? 15.836 18.516 8.195 1 96.25 150 LEU B CA 1
ATOM 2463 C C . LEU B 1 150 ? 16.469 19.906 8.055 1 96.25 150 LEU B C 1
ATOM 2465 O O . LEU B 1 150 ? 17.625 20.094 8.438 1 96.25 150 LEU B O 1
ATOM 2469 N N . LYS B 1 151 ? 15.789 20.844 7.527 1 94.44 151 LYS B N 1
ATOM 2470 C CA . LYS B 1 151 ? 16.281 22.203 7.355 1 94.44 151 LYS B CA 1
ATOM 2471 C C . LYS B 1 151 ? 15.812 23.125 8.492 1 94.44 151 LYS B C 1
ATOM 2473 O O . LYS B 1 151 ? 16.25 24.266 8.594 1 94.44 151 LYS B O 1
ATOM 2478 N N . ALA B 1 152 ? 14.844 22.719 9.172 1 85.94 152 ALA B N 1
ATOM 2479 C CA . ALA B 1 152 ? 14.242 23.547 10.227 1 85.94 152 ALA B CA 1
ATOM 2480 C C . ALA B 1 152 ? 14.977 23.344 11.555 1 85.94 152 ALA B C 1
ATOM 2482 O O . ALA B 1 152 ? 15.562 22.281 11.797 1 85.94 152 ALA B O 1
#

Sequence (304 aa):
MVLSGKLSVEVTVQTPAAKYFNIFITQFHKLQNICERILEGNMHEGDNWHVPHSVKNWTLIVDGKPIKLKEKIEAIDKENKSITYNLFDGDISKNYKVFKFFFQVFEKSDGGATAKFTIEYEKINENVEAPYGFMEFFDKGAKEVDSYLLKAMVLSGKLSVEVTVQTPAAKYFNIFITQFHKLQNICERILEGNMHEGDNWHVPHSVKNWTLIVDGKPIKLKEKIEAIDKENKSITYNLFDGDISKNYKVFKFFFQVFEKSDGGATAKFTIEYEKINENVEAPYGFMEFFDKGAKEVDSYLLKA

Solvent-accessible surface area (backbone atoms only — not comparable to full-atom values): 15741 Å² total; per-residue (Å²): 133,69,51,43,41,35,40,36,36,37,41,50,39,70,44,36,29,69,64,61,48,43,42,61,60,73,44,50,82,50,43,42,80,56,22,86,49,31,74,40,70,45,76,71,39,72,92,48,93,65,40,69,80,19,30,32,37,38,32,34,45,46,78,88,36,79,43,40,36,33,38,30,42,72,47,77,38,77,90,68,36,32,40,36,33,41,47,36,47,63,60,45,49,76,40,27,77,37,41,34,40,39,40,35,42,38,76,42,93,85,54,18,16,35,44,36,44,34,39,41,40,26,39,70,48,88,86,48,75,78,75,63,43,53,52,56,44,49,52,54,37,52,51,36,48,34,56,52,57,71,73,99,131,69,52,42,40,35,41,36,37,36,40,50,40,69,42,37,30,67,65,60,48,44,41,60,59,74,44,52,82,50,42,42,81,55,22,86,48,31,74,39,71,44,77,71,39,72,92,46,94,67,40,70,80,19,30,30,38,38,31,34,45,44,79,88,36,80,42,40,36,34,38,30,43,73,47,76,37,76,90,67,36,32,40,35,35,42,46,36,47,64,58,45,49,76,41,27,77,38,41,34,39,37,38,37,42,38,76,42,94,85,54,19,16,35,43,37,43,35,39,40,40,26,37,70,48,86,88,48,74,77,74,64,42,53,51,56,45,50,54,55,38,52,51,36,49,35,55,52,55,69,73,98

Radius of gyration: 20.17 Å; Cα contacts (8 Å, |Δi|>4): 706; chains: 2; bounding box: 40×54×44 Å

Organism: Arachis duranensis (NCBI:txid130453)

Foldseek 3Di:
DFQKDKDKDKDWFQAFQLLLLVCCQAPVLCLCVQAPQWPDKDWPDDDDPRDAPTKMWTWGQFPNDTWIWIKGWDDDDSPQSKTKMWIDDTPDPVWFPGWIKIWGWAGDPVRIIMIMIMIITGTPDPVHDDRPRVNVVCRRSSHSSSVVSVVD/DFQKDKDKDKDWFQAFQLLLLVCCQPVVLCLCVQAPFWVDKDWPDDDDPRDAPTKMWTWGQFPNDTWIWIKGWDDADSPQSKTKMWIDDTPDPVWFPGWIKIWGWAGDPVRIIMIMIMIITGTPDPVHDDRPRVNVVCRRSSHSSSVVSVVD

pLDDT: mean 96.57, std 3.41, range [67.5, 98.88]